Protein AF-A0A395HTT0-F1 (afdb_monomer)

Mean predicted aligned error: 10.47 Å

Solvent-accessible surface area (backbone atoms only — not comparable to full-atom values): 12007 Å² total; per-residue (Å²): 115,77,74,72,58,60,71,78,55,35,79,44,38,33,59,57,50,26,44,42,63,69,61,36,66,90,56,75,85,78,79,91,83,85,52,78,88,57,56,67,76,47,84,81,81,77,78,82,77,58,76,69,59,38,57,50,35,36,72,75,69,75,35,54,53,68,56,52,56,49,49,56,50,50,51,53,43,50,57,47,70,46,94,40,64,66,53,16,58,49,52,30,59,79,53,68,68,59,68,90,65,78,58,51,63,57,70,44,51,60,62,36,52,54,52,50,35,51,51,42,42,54,51,30,71,79,35,77,86,56,75,56,50,76,46,75,48,81,41,39,63,56,25,59,88,60,34,76,65,44,52,52,50,55,53,46,45,60,72,71,47,83,40,84,77,26,38,47,81,48,78,47,71,43,78,97,19,25,75,75,50,41,68,33,80,88,62,43,46,55,60,50,49,56,52,54,53,52,65,72,76,107

pLDDT: mean 77.44, std 17.92, range [30.45, 96.62]

Structure (mmCIF, N/CA/C/O backbone):
data_AF-A0A395HTT0-F1
#
_entry.id   AF-A0A395HTT0-F1
#
loop_
_atom_site.group_PDB
_atom_site.id
_atom_site.type_symbol
_atom_site.label_atom_id
_atom_site.label_alt_id
_atom_site.label_comp_id
_atom_site.label_asym_id
_atom_site.label_entity_id
_atom_site.label_seq_id
_atom_site.pdbx_PDB_ins_code
_atom_site.Cartn_x
_atom_site.Cartn_y
_atom_site.Cartn_z
_atom_site.occupancy
_atom_site.B_iso_or_equiv
_atom_site.auth_seq_id
_atom_site.auth_comp_id
_atom_site.auth_asym_id
_atom_site.auth_atom_id
_atom_site.pdbx_PDB_model_num
ATOM 1 N N . MET A 1 1 ? 17.462 -2.654 2.793 1.00 50.41 1 MET A N 1
ATOM 2 C CA . MET A 1 1 ? 18.371 -1.993 1.827 1.00 50.41 1 MET A CA 1
ATOM 3 C C . MET A 1 1 ? 17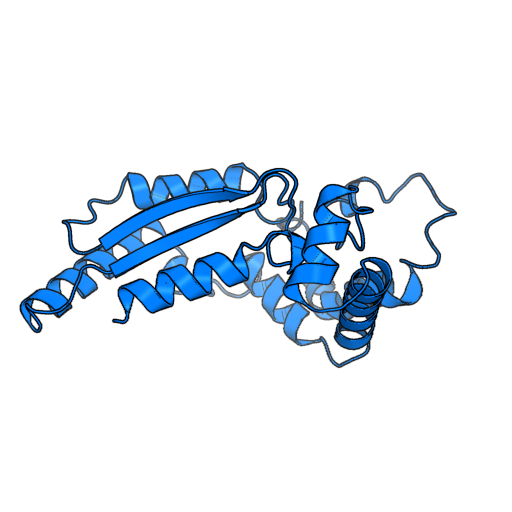.966 -0.547 1.543 1.00 50.41 1 MET A C 1
ATOM 5 O O . MET A 1 1 ? 18.805 0.322 1.727 1.00 50.41 1 MET A O 1
ATOM 9 N N . ALA A 1 2 ? 16.706 -0.234 1.215 1.00 59.72 2 ALA A N 1
ATOM 10 C CA . ALA A 1 2 ? 16.286 1.147 0.918 1.00 59.72 2 ALA A CA 1
ATOM 11 C C . ALA A 1 2 ? 16.461 2.155 2.088 1.00 59.72 2 ALA A C 1
ATOM 13 O O . ALA A 1 2 ? 16.828 3.314 1.880 1.00 59.72 2 ALA A O 1
ATOM 14 N N . GLN A 1 3 ? 16.335 1.712 3.347 1.00 62.84 3 GLN A N 1
ATOM 15 C CA . GLN A 1 3 ? 16.648 2.545 4.522 1.00 62.84 3 GLN A CA 1
ATOM 16 C C . GLN A 1 3 ? 18.127 2.975 4.607 1.00 62.84 3 GLN A C 1
ATOM 18 O O . GLN A 1 3 ? 18.422 3.981 5.242 1.00 62.84 3 GLN A O 1
ATOM 23 N N . MET A 1 4 ? 19.048 2.328 3.887 1.00 68.50 4 MET A N 1
ATOM 24 C CA . MET A 1 4 ? 20.466 2.717 3.856 1.00 68.50 4 MET A CA 1
ATOM 25 C C . MET A 1 4 ? 20.775 3.833 2.842 1.00 68.50 4 MET A C 1
ATOM 27 O O . MET A 1 4 ? 21.878 4.368 2.849 1.00 68.50 4 MET A O 1
ATOM 31 N N . LEU A 1 5 ? 19.816 4.222 1.988 1.00 72.19 5 LEU A N 1
ATOM 32 C CA . LEU A 1 5 ? 20.020 5.292 1.001 1.00 72.19 5 LEU A CA 1
ATOM 33 C C . LEU A 1 5 ? 20.284 6.660 1.672 1.00 72.19 5 LEU A C 1
ATOM 35 O O . LEU A 1 5 ? 19.516 7.075 2.541 1.00 72.19 5 LEU A O 1
ATOM 39 N N . PRO A 1 6 ? 21.313 7.426 1.289 1.00 77.94 6 PRO A N 1
ATOM 40 C CA . PRO A 1 6 ? 21.503 8.772 1.827 1.00 77.94 6 PRO A CA 1
ATOM 41 C C . PRO A 1 6 ? 20.311 9.687 1.506 1.00 77.94 6 PRO A C 1
ATOM 43 O O . PRO A 1 6 ? 19.759 9.620 0.410 1.00 77.94 6 PRO A O 1
ATOM 46 N N . LYS A 1 7 ? 19.935 10.591 2.424 1.00 76.69 7 LYS A N 1
ATOM 47 C CA . LYS A 1 7 ? 18.802 11.520 2.210 1.00 76.69 7 LYS A CA 1
ATOM 48 C C . LYS A 1 7 ? 18.956 12.360 0.932 1.00 76.69 7 LYS A C 1
ATOM 50 O O . LYS A 1 7 ? 17.979 12.585 0.234 1.00 76.69 7 LYS A O 1
ATOM 55 N N . GLY A 1 8 ? 20.185 12.747 0.574 1.00 78.00 8 GLY A N 1
ATOM 56 C CA . GLY A 1 8 ? 20.458 13.504 -0.656 1.00 78.00 8 GLY A CA 1
ATOM 57 C C . GLY A 1 8 ? 20.127 12.756 -1.956 1.00 78.00 8 GLY A C 1
ATOM 58 O O . GLY A 1 8 ? 19.825 13.396 -2.963 1.00 78.00 8 GLY A O 1
ATOM 59 N N . VAL A 1 9 ? 20.127 11.415 -1.929 1.00 79.62 9 VAL A N 1
ATOM 60 C CA . VAL A 1 9 ? 19.688 10.583 -3.062 1.00 79.62 9 VAL A CA 1
ATOM 61 C C . VAL A 1 9 ? 18.171 10.669 -3.237 1.00 79.62 9 VAL A C 1
ATOM 63 O O . VAL A 1 9 ? 17.696 10.689 -4.367 1.00 79.62 9 VAL A O 1
ATOM 66 N N . LEU A 1 10 ? 17.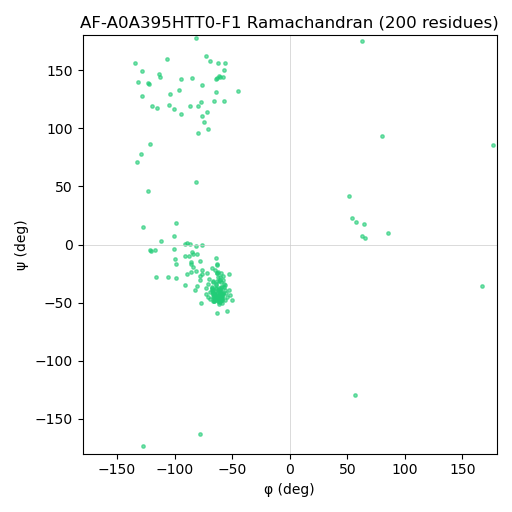414 10.794 -2.140 1.00 81.44 10 LEU A N 1
ATOM 67 C CA . LEU A 1 10 ? 15.952 10.870 -2.193 1.00 81.44 10 LEU A CA 1
ATOM 68 C C . LEU A 1 10 ? 15.446 12.143 -2.876 1.00 81.44 10 LEU A C 1
ATOM 70 O O . LEU A 1 10 ? 14.468 12.087 -3.605 1.00 81.44 10 LEU A O 1
ATOM 74 N N . ASN A 1 11 ? 16.173 13.257 -2.752 1.00 81.62 11 ASN A N 1
ATOM 75 C CA . ASN A 1 11 ? 15.845 14.512 -3.445 1.00 81.62 11 ASN A CA 1
ATOM 76 C C . ASN A 1 11 ? 15.937 14.413 -4.982 1.00 81.62 11 ASN A C 1
ATOM 78 O O . ASN A 1 11 ? 15.540 15.337 -5.689 1.00 81.62 11 ASN A O 1
ATOM 82 N N . HIS A 1 12 ? 16.506 13.324 -5.500 1.00 82.56 12 HIS A N 1
ATOM 83 C CA . HIS A 1 12 ? 16.686 13.065 -6.927 1.00 82.56 12 HIS A CA 1
ATOM 84 C C . HIS A 1 12 ? 16.131 11.696 -7.336 1.00 82.56 12 HIS A C 1
ATOM 86 O O . HIS A 1 12 ? 16.463 11.188 -8.409 1.00 82.56 12 HIS A O 1
ATOM 92 N N . TRP A 1 13 ? 15.310 11.084 -6.482 1.00 80.19 13 TRP A N 1
ATOM 93 C CA . TRP A 1 13 ? 14.792 9.735 -6.675 1.00 80.19 13 TRP A CA 1
ATOM 94 C C . TRP A 1 13 ? 13.963 9.614 -7.956 1.00 80.19 13 TRP A C 1
ATOM 96 O O . TRP A 1 13 ? 14.158 8.687 -8.740 1.00 80.19 13 TRP A O 1
ATOM 106 N N . ASN A 1 14 ? 13.144 10.621 -8.247 1.00 77.06 14 ASN A N 1
ATOM 107 C CA . ASN A 1 14 ? 12.359 10.727 -9.466 1.00 77.06 14 ASN A CA 1
ATOM 108 C C . ASN A 1 14 ? 13.235 10.688 -10.729 1.00 77.06 14 ASN A C 1
ATOM 110 O O . ASN A 1 14 ? 12.911 9.980 -11.675 1.00 77.06 14 ASN A O 1
ATOM 114 N N . LYS A 1 15 ? 14.384 11.381 -10.735 1.00 81.44 15 LYS A N 1
ATOM 115 C CA . LYS A 1 15 ? 15.324 11.375 -11.868 1.00 81.44 15 LYS A CA 1
ATOM 116 C C . LYS A 1 15 ? 15.974 10.005 -12.050 1.00 81.44 15 LYS A C 1
ATOM 118 O O . LYS A 1 15 ? 16.165 9.579 -13.185 1.00 81.44 15 LYS A O 1
ATOM 123 N N . LEU A 1 16 ? 16.308 9.319 -10.954 1.00 78.19 16 LEU A N 1
ATOM 124 C CA . LEU A 1 16 ? 16.890 7.974 -11.000 1.00 78.19 16 LEU A CA 1
ATOM 125 C C . LEU A 1 16 ? 15.897 6.945 -11.555 1.00 78.19 16 LEU A C 1
ATOM 127 O O . LEU A 1 16 ? 16.264 6.155 -12.430 1.00 78.19 16 LEU A O 1
ATOM 131 N N . ILE A 1 17 ? 14.642 6.980 -11.098 1.00 74.62 17 ILE A N 1
ATOM 132 C CA . ILE A 1 17 ? 13.599 6.090 -11.619 1.00 74.62 17 ILE A CA 1
ATOM 133 C C . ILE A 1 17 ? 13.286 6.441 -13.074 1.00 74.62 17 ILE A C 1
ATOM 135 O O . ILE A 1 17 ? 13.336 5.557 -13.925 1.00 74.62 17 ILE A O 1
ATOM 139 N N . ALA A 1 18 ? 13.059 7.720 -13.390 1.00 73.81 18 ALA A N 1
ATOM 140 C CA . ALA A 1 18 ? 12.745 8.150 -14.748 1.00 73.81 18 ALA A CA 1
ATOM 141 C C . ALA A 1 18 ? 13.854 7.780 -15.739 1.00 73.81 18 ALA A C 1
ATOM 143 O O . ALA A 1 18 ? 13.563 7.271 -16.818 1.00 73.81 18 ALA A O 1
ATOM 144 N N . PHE A 1 19 ? 15.129 7.954 -15.373 1.00 76.12 19 PHE A N 1
ATOM 145 C CA . PHE A 1 19 ? 16.249 7.502 -16.200 1.00 76.12 19 PHE A CA 1
ATOM 146 C C . PHE A 1 19 ? 16.212 5.985 -16.427 1.00 76.12 19 PHE A C 1
ATOM 148 O O . PHE A 1 19 ? 16.373 5.522 -17.555 1.00 76.12 19 PHE A O 1
ATOM 155 N N . THR A 1 20 ? 15.956 5.205 -15.378 1.00 68.31 20 THR A N 1
ATOM 156 C CA . THR A 1 20 ? 15.924 3.742 -15.485 1.00 68.31 20 THR A CA 1
ATOM 157 C C . THR A 1 20 ? 14.778 3.267 -16.378 1.00 68.31 20 THR A C 1
ATOM 159 O O . THR A 1 20 ? 15.009 2.485 -17.299 1.00 68.31 20 THR A O 1
ATOM 162 N N . VAL A 1 21 ? 13.569 3.792 -16.167 1.00 64.81 21 VAL A N 1
ATOM 163 C CA . VAL A 1 21 ? 12.369 3.411 -16.924 1.00 64.81 21 VAL A CA 1
ATOM 164 C C . VAL A 1 21 ? 12.448 3.887 -18.378 1.00 64.81 21 VAL A C 1
ATOM 166 O O . VAL A 1 21 ? 12.222 3.100 -19.289 1.00 64.81 21 VAL A O 1
ATOM 169 N N . THR A 1 22 ? 12.829 5.145 -18.624 1.00 66.12 22 THR A N 1
ATOM 170 C CA . THR A 1 22 ? 12.752 5.741 -19.974 1.00 66.12 22 THR A CA 1
ATOM 171 C C . THR A 1 22 ? 14.007 5.544 -20.827 1.00 66.12 22 THR A C 1
ATOM 173 O O . THR A 1 22 ? 13.926 5.602 -22.054 1.00 66.12 22 THR A O 1
ATOM 176 N N . LYS A 1 23 ? 15.189 5.355 -20.220 1.00 60.94 23 LYS A N 1
ATOM 177 C CA . LYS A 1 23 ? 16.471 5.265 -20.951 1.00 60.94 23 LYS A CA 1
ATOM 178 C C . LYS A 1 23 ? 17.150 3.913 -20.834 1.00 60.94 23 LYS A C 1
ATOM 180 O O . LYS A 1 23 ? 17.886 3.542 -21.745 1.00 60.94 23 LYS A O 1
ATOM 185 N N . ALA A 1 24 ? 16.925 3.188 -19.745 1.00 51.59 24 ALA A N 1
ATOM 186 C CA . ALA A 1 24 ? 17.693 1.991 -19.446 1.00 51.59 24 ALA A CA 1
ATOM 187 C C . ALA A 1 24 ? 16.905 0.688 -19.679 1.00 51.59 24 ALA A C 1
ATOM 189 O O . ALA A 1 24 ? 17.506 -0.306 -20.081 1.00 51.59 24 ALA A O 1
ATOM 190 N N . ALA A 1 25 ? 15.573 0.694 -19.554 1.00 48.47 25 ALA A N 1
ATOM 191 C CA . ALA A 1 25 ? 14.732 -0.457 -19.906 1.00 48.47 25 ALA A CA 1
ATOM 192 C C . ALA A 1 25 ? 14.902 -0.933 -21.372 1.00 48.47 25 ALA A C 1
ATOM 194 O O . ALA A 1 25 ? 14.961 -2.143 -21.584 1.00 48.47 25 ALA A O 1
ATOM 195 N N . PRO A 1 26 ? 15.097 -0.056 -22.382 1.00 45.81 26 PRO A N 1
ATOM 196 C CA . PRO A 1 26 ? 15.423 -0.498 -23.743 1.00 45.81 26 PRO A CA 1
ATOM 197 C C . PRO A 1 26 ? 16.893 -0.919 -23.950 1.00 45.81 26 PRO A C 1
ATOM 199 O O . PRO A 1 26 ? 17.205 -1.512 -24.978 1.00 45.81 26 PRO A O 1
ATOM 202 N N . ALA A 1 27 ? 17.811 -0.595 -23.026 1.00 35.09 27 ALA A N 1
ATOM 203 C CA . ALA A 1 27 ? 19.265 -0.698 -23.234 1.00 35.09 27 ALA A CA 1
ATOM 204 C C . ALA A 1 27 ? 19.995 -1.696 -22.303 1.00 35.09 27 ALA A C 1
ATOM 206 O O . ALA A 1 27 ? 21.190 -1.945 -22.481 1.00 35.09 27 ALA A O 1
ATOM 207 N N . PHE A 1 28 ? 19.313 -2.317 -21.337 1.00 36.66 28 PHE A N 1
ATOM 208 C CA . PHE A 1 28 ? 19.916 -3.254 -20.376 1.00 36.66 28 PHE A CA 1
ATOM 209 C C . PHE A 1 28 ? 20.100 -4.690 -20.917 1.00 36.66 28 PHE A C 1
ATOM 211 O O . PHE A 1 28 ? 19.719 -5.668 -20.282 1.00 36.66 28 PHE A O 1
ATOM 218 N N . VAL A 1 29 ? 20.761 -4.833 -22.071 1.00 39.88 29 VAL A N 1
ATOM 219 C CA . VAL A 1 29 ? 21.364 -6.113 -22.515 1.00 39.88 29 VAL A CA 1
ATOM 220 C C . VAL A 1 29 ? 22.880 -6.149 -22.237 1.00 39.88 29 VAL A C 1
ATOM 222 O O . VAL A 1 29 ? 23.486 -7.216 -22.242 1.00 39.88 29 VAL A O 1
ATOM 225 N N . ALA A 1 30 ? 23.519 -5.019 -21.906 1.00 32.94 30 ALA A N 1
ATOM 226 C CA . ALA A 1 30 ? 24.982 -4.930 -21.867 1.00 32.94 30 ALA A CA 1
ATOM 227 C C . ALA A 1 30 ? 25.543 -4.255 -20.600 1.00 32.94 30 ALA A C 1
ATOM 229 O O . ALA A 1 30 ? 26.040 -3.137 -20.675 1.00 32.94 30 ALA A O 1
ATOM 230 N N . SER A 1 31 ? 25.471 -4.905 -19.428 1.00 30.45 31 SER A N 1
ATOM 231 C CA . SER A 1 31 ? 26.493 -4.821 -18.348 1.00 30.45 31 SER A CA 1
ATOM 232 C C . SER A 1 31 ? 26.069 -5.615 -17.100 1.00 30.45 31 SER A C 1
ATOM 234 O O . SER A 1 31 ? 25.486 -5.096 -16.150 1.00 30.45 31 SER A O 1
ATOM 236 N N . ALA A 1 32 ? 26.376 -6.913 -17.096 1.00 35.44 32 ALA A N 1
ATOM 237 C CA . ALA A 1 32 ? 26.200 -7.794 -15.946 1.00 35.44 32 ALA A CA 1
ATOM 238 C C . ALA A 1 32 ? 27.360 -7.604 -14.952 1.00 35.44 32 ALA A C 1
ATOM 240 O O . ALA A 1 32 ? 28.512 -7.850 -15.298 1.00 35.44 32 ALA A O 1
ATOM 241 N N . GLY A 1 33 ? 27.082 -7.179 -13.717 1.00 35.62 33 GLY A N 1
ATOM 242 C CA . GLY A 1 33 ? 28.082 -7.280 -12.646 1.00 35.62 33 GLY A CA 1
ATOM 243 C C . GLY A 1 33 ? 27.793 -6.499 -11.368 1.00 35.62 33 GLY A C 1
ATOM 244 O O . GLY A 1 33 ? 28.091 -6.997 -10.291 1.00 35.62 33 GLY A O 1
ATOM 245 N N . LEU A 1 34 ? 27.188 -5.308 -11.452 1.00 34.91 34 LEU A N 1
ATOM 246 C CA . LEU A 1 34 ? 27.048 -4.424 -10.277 1.00 34.91 34 LEU A CA 1
ATOM 247 C C . LEU A 1 34 ? 25.602 -4.052 -9.897 1.00 34.91 34 LEU A C 1
ATOM 249 O O . LEU A 1 34 ? 25.397 -3.435 -8.856 1.00 34.91 34 LEU A O 1
ATOM 253 N N . LEU A 1 35 ? 24.589 -4.452 -10.677 1.00 39.56 35 LEU A N 1
ATOM 254 C CA . LEU A 1 35 ? 23.195 -4.002 -10.491 1.00 39.56 35 LEU A CA 1
ATOM 255 C C . LEU A 1 35 ? 22.205 -5.081 -10.017 1.00 39.56 35 LEU A C 1
ATOM 257 O O . LEU A 1 35 ? 21.023 -4.786 -9.833 1.00 39.56 35 LEU A O 1
ATOM 261 N N . SER A 1 36 ? 22.655 -6.310 -9.744 1.00 35.62 36 SER A N 1
ATOM 262 C CA . SER A 1 36 ? 21.763 -7.402 -9.312 1.00 35.62 36 SER A CA 1
ATOM 263 C C . SER A 1 36 ? 20.978 -7.068 -8.038 1.00 35.62 36 SER A C 1
ATOM 265 O O . SER A 1 36 ? 19.826 -7.472 -7.908 1.00 35.62 36 SER A O 1
ATOM 267 N N . ASN A 1 37 ? 21.544 -6.254 -7.141 1.00 37.72 37 ASN A N 1
ATOM 268 C CA . ASN A 1 37 ? 20.936 -5.939 -5.845 1.00 37.72 37 ASN A CA 1
ATOM 269 C C . ASN A 1 37 ? 19.958 -4.746 -5.875 1.00 37.72 37 ASN A C 1
ATOM 271 O O . ASN A 1 37 ? 19.255 -4.529 -4.893 1.00 37.72 37 ASN A O 1
ATOM 275 N N . MET A 1 38 ? 19.895 -3.985 -6.976 1.00 38.62 38 MET A N 1
ATOM 276 C CA . MET A 1 38 ? 18.867 -2.949 -7.196 1.00 38.62 38 MET A CA 1
ATOM 277 C C . MET A 1 38 ? 17.726 -3.441 -8.093 1.00 38.62 38 MET A C 1
ATOM 279 O O . MET A 1 38 ? 16.648 -2.855 -8.077 1.00 38.62 38 MET A O 1
ATOM 283 N N . SER A 1 39 ? 17.935 -4.537 -8.829 1.00 43.12 39 SER A N 1
ATOM 284 C CA . SER A 1 39 ? 16.966 -5.074 -9.791 1.00 43.12 39 SER A CA 1
ATOM 285 C C . SER A 1 39 ? 15.642 -5.538 -9.175 1.00 43.12 39 SER A C 1
ATOM 287 O O . SER A 1 39 ? 14.627 -5.538 -9.861 1.00 43.12 39 SER A O 1
ATOM 289 N N . SER A 1 40 ? 15.623 -5.901 -7.887 1.00 44.12 40 SER A N 1
ATOM 290 C CA . SER A 1 40 ? 14.391 -6.323 -7.216 1.00 44.12 40 SER A CA 1
ATOM 291 C C . SER A 1 40 ? 13.428 -5.168 -6.958 1.00 44.12 40 SER A C 1
ATOM 293 O O . SER A 1 40 ? 12.244 -5.424 -6.825 1.00 44.12 40 SER A O 1
ATOM 295 N N . SER A 1 41 ? 13.911 -3.926 -6.863 1.00 39.22 41 SER A N 1
ATOM 296 C CA . SER A 1 41 ? 13.096 -2.734 -6.563 1.00 39.22 41 SER A CA 1
ATOM 297 C C . SER A 1 41 ? 12.756 -1.914 -7.811 1.00 39.22 41 SER A C 1
ATOM 299 O O . SER A 1 41 ? 12.262 -0.797 -7.689 1.00 39.22 41 SER A O 1
ATOM 301 N N . LEU A 1 42 ? 13.083 -2.430 -8.997 1.00 44.94 42 LEU A N 1
ATOM 302 C CA . LEU A 1 42 ? 12.728 -1.810 -10.266 1.00 44.94 42 LEU A CA 1
ATOM 303 C C . LEU A 1 42 ? 11.419 -2.410 -10.780 1.00 44.94 42 LEU A C 1
ATOM 305 O O . LEU A 1 42 ? 11.257 -3.628 -10.656 1.00 44.94 42 LEU A O 1
ATOM 309 N N . PRO A 1 43 ? 10.545 -1.599 -11.403 1.00 40.97 43 PRO A N 1
ATOM 310 C CA . PRO A 1 43 ? 9.316 -2.114 -11.963 1.00 40.97 43 PRO A CA 1
ATOM 311 C C . PRO A 1 43 ? 9.596 -3.212 -12.984 1.00 40.97 43 PRO A C 1
ATOM 313 O O . PRO A 1 43 ? 10.339 -2.994 -13.950 1.00 40.97 43 PRO A O 1
ATOM 316 N N . ARG A 1 44 ? 9.033 -4.406 -12.783 1.00 47.50 44 ARG A N 1
ATOM 317 C CA . ARG A 1 44 ? 9.114 -5.466 -13.795 1.00 47.50 44 ARG A CA 1
ATOM 318 C C . ARG A 1 44 ? 8.069 -5.193 -14.863 1.00 47.50 44 ARG A C 1
ATOM 320 O O . ARG A 1 44 ? 6.916 -5.588 -14.746 1.00 47.50 44 ARG A O 1
ATOM 327 N N . ILE A 1 45 ? 8.494 -4.544 -15.941 1.00 39.47 45 ILE A N 1
ATOM 328 C CA . ILE A 1 45 ? 7.656 -4.379 -17.128 1.00 39.47 45 ILE A CA 1
ATOM 329 C C . ILE A 1 45 ? 7.632 -5.713 -17.885 1.00 39.47 45 ILE A C 1
ATOM 331 O O . ILE A 1 45 ? 8.637 -6.119 -18.465 1.00 39.47 45 ILE A O 1
ATOM 335 N N . GLY A 1 46 ? 6.474 -6.377 -17.873 1.00 43.84 46 GLY A N 1
ATOM 336 C CA . GLY A 1 46 ? 6.138 -7.469 -18.788 1.00 43.84 46 GLY A CA 1
ATOM 337 C C . GLY A 1 46 ? 6.723 -8.835 -18.426 1.00 43.84 46 GLY A C 1
ATOM 338 O O . GLY A 1 46 ? 7.797 -9.221 -18.883 1.00 43.84 46 GLY A O 1
ATOM 339 N N . LYS A 1 47 ? 5.954 -9.642 -17.688 1.00 42.22 47 LYS A N 1
ATOM 340 C CA . LYS A 1 47 ? 6.033 -11.103 -17.823 1.00 42.22 47 LYS A CA 1
ATOM 341 C C . LYS A 1 47 ? 5.087 -11.524 -18.950 1.00 42.22 47 LYS A C 1
ATOM 343 O O . LYS A 1 47 ? 3.880 -11.299 -18.832 1.00 42.22 47 LYS A O 1
ATOM 348 N N . SER A 1 48 ? 5.633 -12.136 -20.002 1.00 43.56 48 SER A N 1
ATOM 349 C CA . SER A 1 48 ? 4.871 -12.740 -21.105 1.00 43.56 48 SER A CA 1
ATOM 350 C C . SER A 1 48 ? 3.695 -13.567 -20.579 1.00 43.56 48 SER A C 1
ATOM 352 O O . SER A 1 48 ? 3.863 -14.348 -19.637 1.00 43.56 48 SER A O 1
ATOM 354 N N . LEU A 1 49 ? 2.513 -13.364 -21.158 1.00 47.75 49 LEU A N 1
ATOM 355 C CA . LEU A 1 49 ? 1.300 -14.104 -20.811 1.00 47.75 49 LEU A CA 1
ATOM 356 C C . LEU A 1 49 ? 1.425 -15.615 -21.059 1.00 47.75 49 LEU A C 1
ATOM 358 O O . LEU A 1 49 ? 2.060 -16.048 -22.021 1.00 47.75 49 LEU A O 1
ATOM 362 N N . ASP A 1 50 ? 0.790 -16.408 -20.190 1.00 47.31 50 ASP A N 1
ATOM 363 C CA . ASP A 1 50 ? 0.404 -17.773 -20.543 1.00 47.31 50 ASP A CA 1
ATOM 364 C C . ASP A 1 50 ? -0.792 -17.738 -21.530 1.00 47.31 50 ASP A C 1
ATOM 366 O O . ASP A 1 50 ? -1.465 -16.707 -21.659 1.00 47.31 50 ASP A O 1
ATOM 370 N N . PRO A 1 51 ? -1.073 -18.836 -22.251 1.00 49.53 51 PRO A N 1
ATOM 371 C CA . PRO A 1 51 ? -2.159 -18.888 -23.230 1.00 49.53 51 PRO A CA 1
ATOM 372 C C . PRO A 1 51 ? -3.570 -18.626 -22.665 1.00 49.53 51 PRO A C 1
ATOM 374 O O . PRO A 1 51 ? -4.400 -18.075 -23.384 1.00 49.53 51 PRO A O 1
ATOM 377 N N . GLU A 1 52 ? -3.857 -18.965 -21.403 1.00 55.88 52 GLU A N 1
ATOM 378 C CA . GLU A 1 52 ? -5.169 -18.735 -20.768 1.00 55.88 52 GLU A CA 1
ATOM 379 C C . GLU A 1 52 ? -5.397 -17.248 -20.465 1.00 55.88 52 GLU A C 1
ATOM 381 O O . GLU A 1 52 ? -6.497 -16.717 -20.647 1.00 55.88 52 GLU A O 1
ATOM 386 N N . GLY A 1 53 ? -4.349 -16.526 -20.062 1.00 55.88 53 GLY A N 1
ATOM 387 C CA . GLY A 1 53 ? -4.438 -15.083 -19.855 1.00 55.88 53 GLY A CA 1
ATOM 388 C C . GLY A 1 53 ? -4.661 -14.292 -21.156 1.00 55.88 53 GLY A C 1
ATOM 389 O O . GLY A 1 53 ? -5.178 -13.172 -21.108 1.00 55.88 53 GLY A O 1
ATOM 390 N N . SER A 1 54 ? -4.346 -14.890 -22.314 1.00 52.56 54 SER A N 1
ATOM 391 C CA . SER A 1 54 ? -4.601 -14.314 -23.640 1.00 52.56 54 SER A CA 1
ATOM 392 C C . SER A 1 54 ? -6.083 -14.286 -24.017 1.00 52.56 54 SER A C 1
ATOM 394 O O . SER A 1 54 ? -6.599 -13.244 -24.430 1.00 52.56 54 SER A O 1
ATOM 396 N N . GLU A 1 55 ? -6.807 -15.384 -23.781 1.00 56.94 55 GLU A N 1
ATOM 397 C CA . GLU A 1 55 ? -8.258 -15.434 -24.007 1.00 56.94 55 GLU A CA 1
ATOM 398 C C . GLU A 1 55 ? -9.014 -14.469 -23.088 1.00 56.94 55 GLU A C 1
ATOM 400 O O . GLU A 1 55 ? -9.965 -13.807 -23.513 1.00 56.94 55 GLU A O 1
ATOM 405 N N . ARG A 1 56 ? -8.560 -14.323 -21.838 1.00 59.22 56 ARG A N 1
ATOM 406 C CA . ARG A 1 56 ? -9.190 -13.428 -20.860 1.00 59.22 56 ARG A CA 1
ATOM 407 C C . ARG A 1 56 ? -9.045 -11.948 -21.232 1.00 59.22 56 ARG A C 1
ATOM 409 O O . ARG A 1 56 ? -9.994 -11.189 -21.065 1.00 59.22 56 ARG A O 1
ATOM 416 N N . CYS A 1 57 ? -7.899 -11.536 -21.784 1.00 55.09 57 CYS A N 1
ATOM 417 C CA . CYS A 1 57 ? -7.687 -10.165 -22.272 1.00 55.09 57 CYS A CA 1
ATOM 418 C C . CYS A 1 57 ? -8.663 -9.790 -23.397 1.00 55.09 57 CYS A C 1
ATOM 420 O O . CYS A 1 57 ? -9.324 -8.748 -23.332 1.00 55.09 57 CYS A O 1
ATOM 422 N N . LEU A 1 58 ? -8.792 -10.673 -24.393 1.00 58.34 58 LEU A N 1
ATOM 423 C CA . LEU A 1 58 ? -9.703 -10.486 -25.521 1.00 58.34 58 LEU A CA 1
ATOM 424 C C . LEU A 1 58 ? -11.165 -10.451 -25.066 1.00 58.34 58 LEU A C 1
ATOM 426 O O . LEU A 1 58 ? -11.926 -9.602 -25.528 1.00 58.34 58 LEU A O 1
ATOM 430 N N . ALA A 1 59 ? -11.549 -11.328 -24.136 1.00 60.31 59 ALA A N 1
ATOM 431 C CA . ALA A 1 59 ? -12.911 -11.395 -23.617 1.00 60.31 59 ALA A CA 1
ATOM 432 C C . ALA A 1 59 ? -13.298 -10.176 -22.760 1.00 60.31 59 ALA A C 1
ATOM 434 O O . ALA A 1 59 ? -14.419 -9.685 -22.881 1.00 60.31 59 ALA A O 1
ATOM 435 N N . THR A 1 60 ? -12.398 -9.680 -21.904 1.00 62.56 60 THR A N 1
ATOM 436 C CA . THR A 1 60 ? -12.721 -8.592 -20.965 1.00 62.56 60 THR A CA 1
ATOM 437 C C . THR A 1 60 ? -12.632 -7.205 -21.606 1.00 62.56 60 THR A C 1
ATOM 439 O O . THR A 1 60 ? -13.472 -6.354 -21.321 1.00 62.56 60 THR A O 1
ATOM 442 N N . TYR A 1 61 ? -11.646 -6.959 -22.475 1.00 63.41 61 TYR A N 1
ATOM 443 C CA . TYR A 1 61 ? -11.361 -5.607 -22.984 1.00 63.41 61 TYR A CA 1
ATOM 444 C C . TYR A 1 61 ? -11.474 -5.472 -24.506 1.00 63.41 61 TYR A C 1
ATOM 446 O O . TYR A 1 61 ? -11.341 -4.366 -25.027 1.00 63.41 61 TYR A O 1
ATOM 454 N N . GLY A 1 62 ? -11.693 -6.570 -25.241 1.00 71.25 62 GLY A N 1
ATOM 455 C CA . GLY A 1 62 ? -11.669 -6.556 -26.708 1.00 71.25 62 GLY A CA 1
ATOM 456 C C . GLY A 1 62 ? -10.291 -6.219 -27.290 1.00 71.25 62 GLY A C 1
ATOM 457 O O . GLY A 1 62 ? -10.192 -5.829 -28.452 1.00 71.25 62 GLY A O 1
ATOM 458 N N . MET A 1 63 ? -9.231 -6.334 -26.484 1.00 68.31 63 MET A N 1
ATOM 459 C CA . MET A 1 63 ? -7.853 -6.017 -26.854 1.00 68.31 63 MET A CA 1
ATOM 460 C C . MET A 1 63 ? -7.009 -7.286 -26.894 1.00 68.31 63 MET A C 1
ATOM 462 O O . MET A 1 63 ? -7.195 -8.189 -26.077 1.00 68.31 63 MET A O 1
ATOM 466 N N . SER A 1 64 ? -6.067 -7.350 -27.837 1.00 74.75 64 SER A N 1
ATOM 467 C CA . SER A 1 64 ? -5.073 -8.420 -27.827 1.00 74.75 64 SER A CA 1
ATOM 468 C C . SER A 1 64 ? -4.114 -8.244 -26.649 1.00 74.75 64 SER A C 1
ATOM 470 O O . SER A 1 64 ? -3.929 -7.145 -26.121 1.00 74.75 64 SER A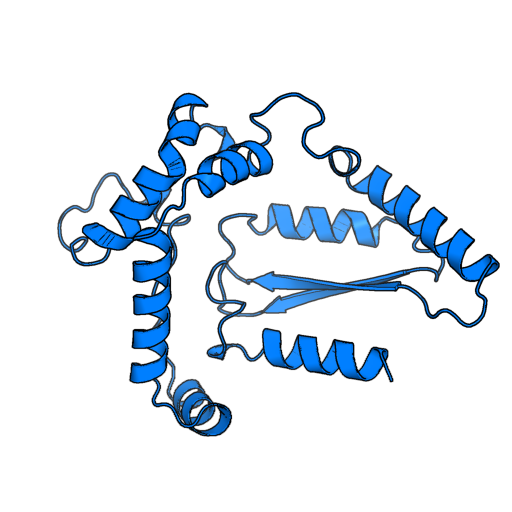 O 1
ATOM 472 N N . VAL A 1 65 ? -3.477 -9.340 -26.259 1.00 69.00 65 VAL A N 1
ATOM 473 C CA . VAL A 1 65 ? -2.416 -9.371 -25.246 1.00 69.00 65 VAL A CA 1
ATOM 474 C C . VAL A 1 65 ? -1.334 -8.343 -25.520 1.00 69.00 65 VAL A C 1
ATOM 476 O O . VAL A 1 65 ? -0.958 -7.573 -24.641 1.00 69.00 65 VAL A O 1
ATOM 479 N N . GLU A 1 66 ? -0.870 -8.308 -26.762 1.00 73.38 66 GLU A N 1
ATOM 480 C CA . GLU A 1 66 ? 0.208 -7.437 -27.205 1.00 73.38 66 GLU A CA 1
ATOM 481 C C . GLU A 1 66 ? -0.201 -5.966 -27.088 1.00 73.38 66 GLU A C 1
ATOM 483 O O . GLU A 1 66 ? 0.627 -5.116 -26.756 1.00 73.38 66 GLU A O 1
ATOM 488 N N . ALA A 1 67 ? -1.481 -5.655 -27.324 1.00 77.12 67 ALA A N 1
ATOM 489 C CA . ALA A 1 67 ? -2.009 -4.308 -27.153 1.00 77.12 67 ALA A CA 1
ATOM 490 C C . ALA A 1 67 ? -2.001 -3.884 -25.677 1.00 77.12 67 ALA A C 1
ATOM 492 O O . ALA A 1 67 ? -1.582 -2.767 -25.379 1.00 77.12 67 ALA A O 1
ATOM 493 N N . VAL A 1 68 ? -2.390 -4.771 -24.754 1.00 71.38 68 VAL A N 1
ATOM 494 C CA . VAL A 1 68 ? -2.352 -4.494 -23.307 1.00 71.38 68 VAL A CA 1
ATOM 495 C C . VAL A 1 68 ? -0.916 -4.328 -22.814 1.00 71.38 68 VAL A C 1
ATOM 497 O O . VAL A 1 68 ? -0.618 -3.342 -22.147 1.00 71.38 68 VAL A O 1
ATOM 500 N N . GLU A 1 69 ? 0.005 -5.210 -23.210 1.00 71.50 69 GLU A N 1
ATOM 501 C CA . GLU A 1 69 ? 1.426 -5.080 -22.851 1.00 71.50 69 GLU A CA 1
ATOM 502 C C . GLU A 1 69 ? 2.042 -3.781 -23.398 1.00 71.50 69 GLU A C 1
ATOM 504 O O . GLU A 1 69 ? 2.836 -3.120 -22.724 1.00 71.50 69 GLU A O 1
ATOM 509 N N . THR A 1 70 ? 1.646 -3.377 -24.608 1.00 75.31 70 THR A N 1
ATOM 510 C CA . THR A 1 70 ? 2.076 -2.105 -25.202 1.00 75.31 70 THR A CA 1
ATOM 511 C C . THR A 1 70 ? 1.508 -0.911 -24.438 1.00 75.31 70 THR A C 1
ATOM 513 O O . THR A 1 70 ? 2.237 0.048 -24.185 1.00 75.31 70 THR A O 1
ATOM 516 N N . LEU A 1 71 ? 0.233 -0.957 -24.044 1.00 76.25 71 LEU A N 1
ATOM 517 C CA . LEU A 1 71 ? -0.404 0.099 -23.255 1.00 76.25 71 LEU A CA 1
ATOM 518 C C . LEU A 1 71 ? 0.219 0.228 -21.863 1.00 76.25 71 LEU A C 1
ATOM 520 O O . LEU A 1 71 ? 0.509 1.350 -21.449 1.00 76.25 71 LEU A O 1
ATOM 524 N N . ASP A 1 72 ? 0.490 -0.880 -21.173 1.00 71.44 72 ASP A N 1
ATOM 525 C CA . ASP A 1 72 ? 1.165 -0.878 -19.868 1.00 71.44 72 ASP A CA 1
ATOM 526 C C . ASP A 1 72 ? 2.556 -0.237 -19.977 1.00 71.44 72 ASP A C 1
ATOM 528 O O . ASP A 1 72 ? 2.923 0.636 -19.182 1.00 71.44 72 ASP A O 1
ATOM 532 N N . LYS A 1 73 ? 3.316 -0.601 -21.020 1.00 72.81 73 LYS A N 1
ATOM 533 C CA . LYS A 1 73 ? 4.627 -0.005 -21.301 1.00 72.81 73 LYS A CA 1
ATOM 534 C C . LYS A 1 73 ? 4.526 1.500 -21.566 1.00 72.81 73 LYS A C 1
ATOM 536 O O . LYS A 1 73 ? 5.257 2.268 -20.942 1.00 72.81 73 LYS A O 1
ATOM 541 N N . LEU A 1 74 ? 3.635 1.922 -22.466 1.00 79.38 74 LEU A N 1
ATOM 542 C CA . LEU A 1 74 ? 3.438 3.339 -22.788 1.00 79.38 74 LEU A CA 1
ATOM 543 C C . LEU A 1 74 ? 2.992 4.130 -21.558 1.00 79.38 74 LEU A C 1
ATOM 545 O O . LEU A 1 74 ? 3.472 5.237 -21.342 1.00 79.38 74 LEU A O 1
ATOM 549 N N . THR A 1 75 ? 2.125 3.555 -20.724 1.00 77.00 75 THR A N 1
ATOM 550 C CA . THR A 1 75 ? 1.661 4.184 -19.482 1.00 77.00 75 THR A CA 1
ATOM 551 C C . THR A 1 75 ? 2.835 4.488 -18.557 1.00 77.00 75 THR A C 1
ATOM 553 O O . THR A 1 75 ? 2.964 5.617 -18.089 1.00 77.00 75 THR A O 1
ATOM 556 N N . MET A 1 76 ? 3.733 3.521 -18.342 1.00 71.62 76 MET A N 1
ATOM 557 C CA . MET A 1 76 ? 4.935 3.740 -17.531 1.00 71.62 76 MET A CA 1
ATOM 558 C C . MET A 1 76 ? 5.891 4.754 -18.170 1.00 71.62 76 MET A C 1
ATOM 560 O O . MET A 1 76 ? 6.415 5.626 -17.478 1.00 71.62 76 MET A O 1
ATOM 564 N N . GLU A 1 77 ? 6.109 4.686 -19.485 1.00 75.00 77 GLU A N 1
ATOM 565 C CA . GLU A 1 77 ? 6.949 5.659 -20.192 1.00 75.00 77 GLU A CA 1
ATOM 566 C C . GLU A 1 77 ? 6.409 7.087 -20.051 1.00 75.00 77 GLU A C 1
ATOM 568 O O . GLU A 1 77 ? 7.169 7.989 -19.693 1.00 75.00 77 GLU A O 1
ATOM 573 N N . TYR A 1 78 ? 5.106 7.294 -20.265 1.00 80.69 78 TYR A N 1
ATOM 574 C CA . TYR A 1 78 ? 4.482 8.608 -20.137 1.00 80.69 78 TYR A CA 1
ATOM 575 C C . TYR A 1 78 ? 4.498 9.112 -18.694 1.00 80.69 78 TYR A C 1
ATOM 577 O O . TYR A 1 78 ? 4.940 10.240 -18.469 1.00 80.69 78 TYR A O 1
ATOM 585 N N . LEU A 1 79 ? 4.148 8.265 -17.719 1.00 78.00 79 LEU A N 1
ATOM 586 C CA . LEU A 1 79 ? 4.176 8.600 -16.292 1.00 78.00 79 LEU A CA 1
ATOM 587 C C . LEU A 1 79 ? 5.533 9.176 -15.859 1.00 78.00 79 LEU A C 1
ATOM 589 O O . LEU A 1 79 ? 5.595 10.165 -15.129 1.00 78.00 79 LEU A O 1
ATOM 593 N N . PHE A 1 80 ? 6.631 8.577 -16.327 1.00 75.81 80 PHE A N 1
ATOM 594 C CA . PHE A 1 80 ? 7.983 9.024 -15.986 1.00 75.81 80 PHE A CA 1
ATOM 595 C C . PHE A 1 80 ? 8.574 10.058 -16.953 1.00 75.81 80 PHE A C 1
ATOM 597 O O . PHE A 1 80 ? 9.617 10.640 -16.645 1.00 75.81 80 PHE A O 1
ATOM 604 N N . SER A 1 81 ? 7.929 10.311 -18.095 1.00 79.44 81 SER A N 1
ATOM 605 C CA . SER A 1 81 ? 8.247 11.448 -18.968 1.00 79.44 81 SER A CA 1
ATOM 606 C C . SER A 1 81 ? 7.704 12.773 -18.423 1.00 79.44 81 SER A C 1
ATOM 608 O O . SER A 1 81 ? 8.258 13.836 -18.709 1.00 79.44 81 SER A O 1
ATOM 610 N N . GLU A 1 82 ? 6.644 12.702 -17.619 1.00 84.69 82 GLU A N 1
ATOM 611 C CA . GLU A 1 82 ? 6.037 13.843 -16.949 1.00 84.69 82 GLU A CA 1
ATOM 612 C C . GLU A 1 82 ? 6.781 14.235 -15.662 1.00 84.69 82 GLU A C 1
ATOM 614 O O . GLU A 1 82 ? 7.776 13.630 -15.241 1.00 84.69 82 GLU A O 1
ATOM 619 N N . ASN A 1 83 ? 6.304 15.303 -15.017 1.00 85.94 83 ASN A N 1
ATOM 620 C CA . ASN A 1 83 ? 6.869 15.745 -13.754 1.00 85.94 83 ASN A CA 1
ATOM 621 C C . ASN A 1 83 ? 6.515 14.779 -12.611 1.00 85.94 83 ASN A C 1
ATOM 623 O O . ASN A 1 83 ? 5.463 14.878 -11.987 1.00 85.94 83 ASN A O 1
ATOM 627 N N . SER A 1 84 ? 7.461 13.905 -12.284 1.00 84.75 84 SER A N 1
ATOM 628 C CA . SER A 1 84 ? 7.354 12.905 -11.220 1.00 84.75 84 SER A CA 1
ATOM 629 C C . SER A 1 84 ? 8.032 13.317 -9.903 1.00 84.75 84 SER A C 1
ATOM 631 O O . SER A 1 84 ? 8.333 12.463 -9.070 1.00 84.75 84 SER A O 1
ATOM 633 N N . THR A 1 85 ? 8.313 14.610 -9.668 1.00 88.00 85 THR A N 1
ATOM 634 C CA . THR A 1 85 ? 9.062 15.058 -8.470 1.00 88.00 85 THR A CA 1
ATOM 635 C C . THR A 1 85 ? 8.426 14.663 -7.140 1.00 88.00 85 THR A C 1
ATOM 637 O O . THR A 1 85 ? 9.163 14.478 -6.177 1.00 88.00 85 THR A O 1
ATOM 640 N N . GLY A 1 86 ? 7.102 14.478 -7.083 1.00 86.38 86 GLY A N 1
ATOM 641 C CA . GLY A 1 86 ? 6.405 14.033 -5.867 1.00 86.38 86 GLY A CA 1
ATOM 642 C C . GLY A 1 86 ? 6.874 12.667 -5.345 1.00 86.38 86 GLY A C 1
ATOM 643 O O . GLY A 1 86 ? 6.834 12.420 -4.145 1.00 86.38 86 GLY A O 1
ATOM 644 N N . ILE A 1 87 ? 7.433 11.816 -6.214 1.00 84.94 87 ILE A N 1
ATOM 645 C CA . ILE A 1 87 ? 8.009 10.516 -5.830 1.00 84.94 87 ILE A CA 1
ATOM 646 C C . ILE A 1 87 ? 9.202 10.676 -4.866 1.00 84.94 87 ILE A C 1
ATOM 648 O O . ILE A 1 87 ? 9.515 9.761 -4.103 1.00 84.94 87 ILE A O 1
ATOM 652 N N . ASN A 1 88 ? 9.867 11.836 -4.859 1.00 86.88 88 ASN A N 1
ATOM 653 C CA . ASN A 1 88 ? 10.932 12.127 -3.898 1.00 86.88 88 ASN A CA 1
ATOM 654 C C . ASN A 1 88 ? 10.384 12.206 -2.471 1.00 86.88 88 ASN A C 1
ATOM 656 O O . ASN A 1 88 ? 10.933 11.575 -1.566 1.00 86.88 88 ASN A O 1
ATOM 660 N N . ASP A 1 89 ? 9.295 12.953 -2.287 1.00 88.81 89 ASP A N 1
ATOM 661 C CA . ASP A 1 89 ? 8.648 13.126 -0.987 1.00 88.81 89 ASP A CA 1
ATOM 662 C C . ASP A 1 89 ? 8.034 11.805 -0.519 1.00 88.81 89 ASP A C 1
ATOM 664 O O . ASP A 1 89 ? 8.232 11.415 0.632 1.00 88.81 89 ASP A O 1
ATOM 668 N N . GLU A 1 90 ? 7.415 11.055 -1.435 1.00 85.50 90 GLU A N 1
ATOM 669 C CA . GLU A 1 90 ? 6.916 9.704 -1.162 1.00 85.50 90 GLU A CA 1
ATOM 670 C C . GLU A 1 90 ? 8.038 8.793 -0.647 1.00 85.50 90 GLU A C 1
ATOM 672 O O . GLU A 1 90 ? 7.914 8.167 0.403 1.00 85.50 90 GLU A O 1
ATOM 677 N N . ALA A 1 91 ? 9.206 8.785 -1.299 1.00 85.69 91 ALA A N 1
ATOM 678 C CA . ALA A 1 91 ? 10.337 7.983 -0.839 1.00 85.69 91 ALA A CA 1
ATOM 679 C C . ALA A 1 91 ? 10.860 8.422 0.541 1.00 85.69 91 ALA A C 1
ATOM 681 O O . ALA A 1 91 ? 11.303 7.584 1.333 1.00 85.69 91 ALA A O 1
ATOM 682 N N . VAL A 1 92 ? 10.808 9.719 0.864 1.00 87.94 92 VAL A N 1
ATOM 683 C CA . VAL A 1 92 ? 11.147 10.233 2.201 1.00 87.94 92 VAL A CA 1
ATOM 684 C C . VAL A 1 92 ? 10.150 9.736 3.249 1.00 87.94 92 VAL A C 1
ATOM 686 O O . VAL A 1 92 ? 10.585 9.296 4.323 1.00 87.94 92 VAL A O 1
ATOM 689 N N . VAL A 1 93 ? 8.852 9.768 2.931 1.00 88.56 93 VAL A N 1
ATOM 690 C CA . VAL A 1 93 ? 7.765 9.261 3.776 1.00 88.56 93 VAL A CA 1
ATOM 691 C C . VAL A 1 93 ? 7.914 7.755 3.973 1.00 88.56 93 VAL A C 1
ATOM 693 O O . VAL A 1 93 ? 8.110 7.320 5.107 1.00 88.56 93 VAL A O 1
ATOM 696 N N . CYS A 1 94 ? 7.921 6.953 2.908 1.00 85.88 94 CYS A N 1
ATOM 697 C CA . CYS A 1 94 ? 7.971 5.490 2.985 1.00 85.88 94 CYS A CA 1
ATOM 698 C C . CYS A 1 94 ? 9.225 4.963 3.699 1.00 85.88 94 CYS A C 1
ATOM 700 O O . CYS A 1 94 ? 9.177 3.936 4.374 1.00 85.88 94 CYS A O 1
ATOM 702 N N . LEU A 1 95 ? 10.362 5.659 3.583 1.00 85.50 95 LEU A N 1
ATOM 703 C CA . LEU A 1 95 ? 11.611 5.259 4.241 1.00 85.50 95 LEU A CA 1
ATOM 704 C C . LEU A 1 95 ? 11.781 5.840 5.647 1.00 85.50 95 LEU A C 1
ATOM 706 O O . LEU A 1 95 ? 12.821 5.591 6.263 1.00 85.50 95 LEU A O 1
ATOM 710 N N . LYS A 1 96 ? 10.799 6.605 6.144 1.00 86.75 96 LYS A N 1
ATOM 711 C CA . LYS A 1 96 ? 10.838 7.308 7.436 1.00 86.75 96 LYS A CA 1
ATOM 712 C C . LYS A 1 96 ? 12.108 8.153 7.598 1.00 86.75 96 LYS A C 1
ATOM 714 O O . LYS A 1 96 ? 12.751 8.155 8.646 1.00 86.75 96 LYS A O 1
ATOM 719 N N . LYS A 1 97 ? 12.510 8.851 6.528 1.00 86.56 97 LYS A N 1
ATOM 720 C CA . LYS A 1 97 ? 13.726 9.692 6.502 1.00 86.56 97 LYS A CA 1
ATOM 721 C C . LYS A 1 97 ? 13.461 11.181 6.678 1.00 86.56 97 LYS A C 1
ATOM 723 O O . LYS A 1 97 ? 14.425 11.950 6.762 1.00 86.56 97 LYS A O 1
ATOM 728 N N . GLY A 1 98 ? 12.197 11.583 6.750 1.00 85.94 98 GLY A N 1
ATOM 729 C CA . GLY A 1 98 ? 11.804 12.946 7.088 1.00 85.94 98 GLY A CA 1
ATOM 730 C C . GLY A 1 98 ? 11.903 13.239 8.591 1.00 85.94 98 GLY A C 1
ATOM 731 O O . GLY A 1 98 ? 12.609 12.530 9.317 1.00 85.94 98 GLY A O 1
ATOM 732 N N . PRO A 1 99 ? 11.250 14.313 9.061 1.00 88.19 99 PRO A N 1
ATOM 733 C CA . PRO A 1 99 ? 11.089 14.596 10.485 1.00 88.19 99 PRO A CA 1
ATOM 734 C C . PRO A 1 99 ? 10.416 13.435 11.233 1.00 88.19 99 PRO A C 1
ATOM 736 O O . PRO A 1 99 ? 9.699 12.634 10.636 1.00 88.19 99 PRO A O 1
ATOM 739 N N . GLN A 1 100 ? 10.638 13.346 12.546 1.00 89.38 100 GLN A N 1
ATOM 740 C CA . GLN A 1 100 ? 9.911 12.386 13.383 1.00 89.38 100 GLN A CA 1
ATOM 741 C C . GLN A 1 100 ? 8.409 12.700 13.370 1.00 89.38 100 GLN A C 1
ATOM 743 O O . GLN A 1 100 ? 8.030 13.871 13.364 1.00 89.38 100 GLN A O 1
ATOM 748 N N . GLY A 1 101 ? 7.568 11.663 13.393 1.00 89.44 101 GLY A N 1
ATOM 749 C CA . GLY A 1 101 ? 6.112 11.823 13.410 1.00 89.44 101 GLY A CA 1
ATOM 750 C C . GLY A 1 101 ? 5.472 11.986 12.031 1.00 89.44 101 GLY A C 1
ATOM 751 O O . GLY A 1 101 ? 4.291 12.308 11.951 1.00 89.44 101 GLY A O 1
ATOM 752 N N . LEU A 1 102 ? 6.223 11.779 10.946 1.00 90.12 102 LEU A N 1
ATOM 753 C CA . LEU A 1 102 ? 5.743 11.967 9.577 1.00 90.12 102 LEU A CA 1
ATOM 754 C C . LEU A 1 102 ? 4.579 11.036 9.210 1.00 90.12 102 LEU A C 1
ATOM 756 O O . LEU A 1 102 ? 3.759 11.400 8.375 1.00 90.12 102 LEU A O 1
ATOM 760 N N . TRP A 1 103 ? 4.485 9.855 9.828 1.00 91.31 103 TRP A N 1
ATOM 761 C CA . TRP A 1 103 ? 3.352 8.939 9.631 1.00 91.31 103 TRP A CA 1
ATOM 762 C C . TRP A 1 103 ? 2.165 9.236 10.560 1.00 91.31 103 TRP A C 1
ATOM 764 O O . TRP A 1 103 ? 1.155 8.534 10.517 1.00 91.31 103 TRP A O 1
ATOM 774 N N . GLY A 1 104 ? 2.264 10.263 11.409 1.00 91.50 104 GLY A N 1
ATOM 775 C CA . GLY A 1 104 ? 1.218 10.630 12.359 1.00 91.50 104 GLY A CA 1
ATOM 776 C C . GLY A 1 104 ? 0.857 9.473 13.292 1.00 91.50 104 GLY A C 1
ATOM 777 O O . GLY A 1 104 ? 1.730 8.846 13.889 1.00 91.50 104 GLY A O 1
ATOM 778 N N . ALA A 1 105 ? -0.438 9.165 13.407 1.00 90.06 105 ALA A N 1
ATOM 779 C CA . ALA A 1 105 ? -0.913 8.059 14.240 1.00 90.06 105 ALA A CA 1
ATOM 780 C C . ALA A 1 105 ? -0.359 6.691 13.793 1.00 90.06 105 ALA A C 1
ATOM 782 O O . ALA A 1 105 ? -0.141 5.815 14.625 1.00 90.06 105 ALA A O 1
ATOM 783 N N . CYS A 1 106 ? -0.046 6.529 12.503 1.00 90.44 106 CYS A N 1
ATOM 784 C CA . CYS A 1 106 ? 0.504 5.291 11.950 1.00 90.44 106 CYS A CA 1
ATOM 785 C C . CYS A 1 106 ? 1.994 5.078 12.271 1.00 90.44 106 CYS A C 1
ATOM 787 O O . CYS A 1 106 ? 2.560 4.059 11.875 1.00 90.44 106 CYS A O 1
ATOM 789 N N . GLU A 1 107 ? 2.644 5.996 12.997 1.00 92.94 107 GLU A N 1
ATOM 790 C CA . GLU A 1 107 ? 3.966 5.737 13.586 1.00 92.94 107 GLU A CA 1
ATOM 791 C C . GLU A 1 107 ? 3.947 4.504 14.504 1.00 92.94 107 GLU A C 1
ATOM 793 O O . GLU A 1 107 ? 4.924 3.752 14.536 1.00 92.94 107 GLU A O 1
ATOM 798 N N . ASP A 1 108 ? 2.819 4.280 15.188 1.00 94.00 108 ASP A N 1
ATOM 799 C CA . ASP A 1 108 ? 2.490 3.070 15.942 1.00 94.00 108 ASP A CA 1
ATOM 800 C C . ASP A 1 108 ? 1.190 2.480 15.377 1.00 94.00 108 ASP A C 1
ATOM 802 O O . ASP A 1 108 ? 0.083 2.777 15.832 1.00 94.00 108 ASP A O 1
ATOM 806 N N . LEU A 1 109 ? 1.330 1.650 14.340 1.00 93.38 109 LEU A N 1
ATOM 807 C CA . LEU A 1 109 ? 0.198 1.012 13.668 1.00 93.38 109 LEU A CA 1
ATOM 808 C C . LEU A 1 109 ? -0.710 0.220 14.639 1.00 93.38 109 LEU A C 1
ATOM 810 O O . LEU A 1 109 ? -1.926 0.400 14.568 1.00 93.38 109 LEU A O 1
ATOM 814 N N . PRO A 1 110 ? -0.196 -0.602 15.581 1.00 94.62 110 PRO A N 1
ATOM 815 C CA . PRO A 1 110 ? -1.031 -1.217 16.614 1.00 94.62 110 PRO A CA 1
ATOM 816 C C . PRO A 1 110 ? -1.841 -0.219 17.451 1.00 94.62 110 PRO A C 1
ATOM 818 O O . PRO A 1 110 ? -3.004 -0.487 17.759 1.00 94.62 110 PRO A O 1
ATOM 821 N N . ALA A 1 111 ? -1.251 0.911 17.854 1.00 94.19 111 ALA A N 1
ATOM 822 C CA . ALA A 1 111 ? -1.982 1.947 18.583 1.00 94.19 111 ALA A CA 1
ATOM 823 C C . ALA A 1 111 ? -3.063 2.602 17.722 1.00 94.19 111 ALA A C 1
ATOM 825 O O . ALA A 1 111 ? -4.183 2.779 18.202 1.00 94.19 111 ALA A O 1
ATOM 826 N N . TYR A 1 112 ? -2.757 2.888 16.457 1.00 95.31 112 TYR A N 1
ATOM 827 C CA . TYR A 1 112 ? -3.731 3.407 15.504 1.00 95.31 112 TYR A CA 1
ATOM 828 C C . TYR A 1 112 ? -4.920 2.456 15.317 1.00 95.31 112 TYR A C 1
ATOM 830 O O . TYR A 1 112 ? -6.061 2.896 15.402 1.00 95.31 112 TYR A O 1
ATOM 838 N N . ILE A 1 113 ? -4.683 1.150 15.146 1.00 95.50 113 ILE A N 1
ATOM 839 C CA . ILE A 1 113 ? -5.763 0.162 14.974 1.00 95.50 113 ILE A CA 1
ATOM 840 C C . ILE A 1 113 ? -6.695 0.148 16.189 1.00 95.50 113 ILE A C 1
ATOM 842 O O . ILE A 1 113 ? -7.910 0.135 16.020 1.00 95.50 113 ILE A O 1
ATOM 846 N N . ARG A 1 114 ? -6.157 0.211 17.415 1.00 94.12 114 ARG A N 1
ATOM 847 C CA . ARG A 1 114 ? -6.995 0.293 18.626 1.00 94.12 114 ARG A CA 1
ATOM 848 C C . ARG A 1 114 ? -7.881 1.541 18.630 1.00 94.12 114 ARG A C 1
ATOM 850 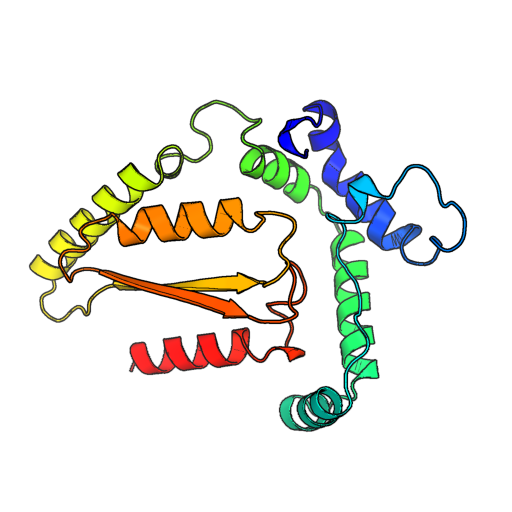O O . ARG A 1 114 ? -9.054 1.448 18.976 1.00 94.12 114 ARG A O 1
ATOM 857 N N . GLN A 1 115 ? -7.332 2.689 18.231 1.00 94.75 115 GLN A N 1
ATOM 858 C CA . GLN A 1 115 ? -8.090 3.941 18.135 1.00 94.75 115 GLN A CA 1
ATOM 859 C C . GLN A 1 115 ? -9.157 3.876 17.037 1.00 94.75 115 GLN A C 1
ATOM 861 O O . GLN A 1 115 ? -10.274 4.343 17.245 1.00 94.75 115 GLN A O 1
ATOM 866 N N . LEU A 1 116 ? -8.838 3.257 15.899 1.00 95.25 116 LEU A N 1
ATOM 867 C CA . LEU A 1 116 ? -9.781 3.055 14.804 1.00 95.25 116 LEU A CA 1
ATOM 868 C C . LEU A 1 116 ? -10.958 2.175 15.242 1.00 95.25 116 LEU A C 1
ATOM 870 O O . LEU A 1 116 ? -12.104 2.562 15.045 1.00 95.25 116 LEU A O 1
ATOM 874 N N . VAL A 1 117 ? -10.695 1.048 15.912 1.00 95.38 117 VAL A N 1
ATOM 875 C CA . VAL A 1 117 ? -11.753 0.173 16.447 1.00 95.38 117 VAL A CA 1
ATOM 876 C C . VAL A 1 117 ? -12.654 0.931 17.420 1.00 95.38 117 VAL A C 1
ATOM 878 O O . VAL A 1 117 ? -13.874 0.827 17.319 1.00 95.38 117 VAL A O 1
ATOM 881 N N . GLN A 1 118 ? -12.078 1.713 18.338 1.00 95.00 118 GLN A N 1
ATOM 882 C CA . GLN A 1 118 ? -12.860 2.518 19.277 1.00 95.00 118 GLN A CA 1
ATOM 883 C C . GLN A 1 118 ? -13.750 3.533 18.541 1.00 95.00 118 GLN A C 1
ATOM 885 O O . GLN A 1 118 ? -14.939 3.634 18.836 1.00 95.00 118 GLN A O 1
ATOM 890 N N . SER A 1 119 ? -13.198 4.237 17.552 1.00 95.31 119 SER A N 1
ATOM 891 C CA . SER A 1 119 ? -13.951 5.201 16.745 1.00 95.31 119 SER A CA 1
ATOM 892 C C . SER A 1 119 ? -15.113 4.539 15.997 1.00 95.31 119 SER A C 1
ATOM 894 O O . SER A 1 119 ? -16.218 5.075 15.981 1.00 95.31 119 SER A O 1
ATOM 896 N N . GLU A 1 120 ? -14.898 3.359 15.409 1.00 95.81 120 GLU A N 1
ATOM 897 C CA . GLU A 1 120 ? -15.956 2.609 14.720 1.00 95.81 120 GLU A CA 1
ATOM 898 C C . GLU A 1 120 ? -17.028 2.094 15.693 1.00 95.81 120 GLU A C 1
ATOM 900 O O . GLU A 1 120 ? -18.220 2.104 15.380 1.00 95.81 120 GLU A O 1
ATOM 905 N N . GLN A 1 121 ? -16.641 1.689 16.907 1.00 94.56 121 GLN A N 1
ATOM 906 C CA . GLN A 1 121 ? -17.594 1.320 17.959 1.00 94.56 121 GLN A CA 1
ATOM 907 C C . GLN A 1 121 ? -18.474 2.506 18.362 1.00 94.56 121 GLN A C 1
ATOM 909 O O . GLN A 1 121 ? -19.697 2.368 18.418 1.00 94.56 121 GLN A O 1
ATOM 914 N N . GLU A 1 122 ? -17.872 3.667 18.620 1.00 95.12 122 GLU A N 1
ATOM 915 C CA . GLU A 1 122 ? -18.587 4.897 18.979 1.00 95.12 122 GLU A CA 1
ATOM 916 C C . GLU A 1 122 ? -19.525 5.345 17.849 1.00 95.12 122 GLU A C 1
ATOM 918 O O . GLU A 1 122 ? -20.697 5.646 18.094 1.00 95.12 122 GLU A O 1
ATOM 923 N N . HIS A 1 123 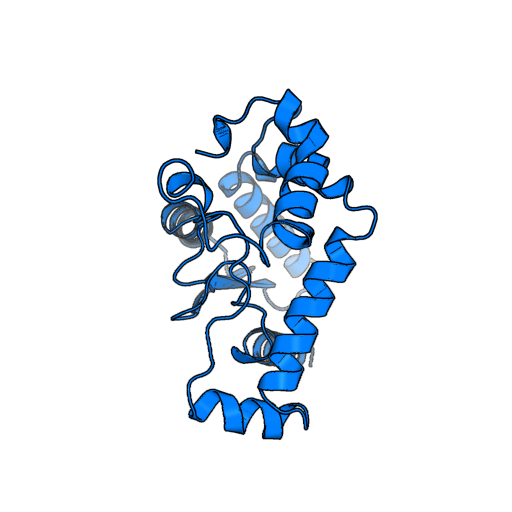? -19.056 5.296 16.599 1.00 94.44 123 HIS A N 1
ATOM 924 C CA . HIS A 1 123 ? -19.868 5.607 15.426 1.00 94.44 123 HIS A CA 1
ATOM 925 C C . HIS A 1 123 ? -21.090 4.683 15.318 1.00 94.44 123 HIS A C 1
ATOM 927 O O . HIS A 1 123 ? -22.210 5.154 15.128 1.00 94.44 123 HIS A O 1
ATOM 933 N N . ARG A 1 124 ? -20.924 3.372 15.522 1.00 93.38 124 ARG A N 1
ATOM 934 C CA . ARG A 1 124 ? -22.040 2.411 15.481 1.00 93.38 124 ARG A CA 1
ATOM 935 C C . ARG A 1 124 ? -23.009 2.547 16.652 1.00 93.38 124 ARG A C 1
ATOM 937 O O . ARG A 1 124 ? -24.195 2.277 16.486 1.00 93.38 124 ARG A O 1
ATOM 944 N N . GLN A 1 125 ? -22.553 2.992 17.821 1.00 92.62 125 GLN A N 1
ATOM 945 C CA . GLN A 1 125 ? -23.461 3.319 18.928 1.00 92.62 125 GLN A CA 1
ATOM 946 C C . GLN A 1 125 ? -24.383 4.491 18.567 1.00 92.62 125 GLN A C 1
ATOM 948 O O . GLN A 1 125 ? -25.565 4.474 18.911 1.00 92.62 125 GLN A O 1
ATOM 953 N N . GLN A 1 126 ? -23.858 5.487 17.848 1.00 95.38 126 GLN A N 1
ATOM 954 C CA . GLN A 1 126 ? -24.627 6.636 17.358 1.00 95.38 126 GLN A CA 1
ATOM 955 C C . GLN A 1 126 ? -25.466 6.294 16.117 1.00 95.38 126 GLN A C 1
ATOM 957 O O . GLN A 1 126 ? -26.531 6.876 15.905 1.00 95.38 126 GLN A O 1
ATOM 962 N N . HIS A 1 127 ? -25.024 5.308 15.334 1.00 93.31 127 HIS A N 1
ATOM 963 C CA . HIS A 1 127 ? -25.671 4.845 14.110 1.00 93.31 127 HIS A CA 1
ATOM 964 C C . HIS A 1 127 ? -25.855 3.316 14.120 1.00 93.31 127 HIS A C 1
ATOM 966 O O . HIS A 1 127 ? -25.124 2.603 13.433 1.00 93.31 127 HIS A O 1
ATOM 972 N N . PRO A 1 128 ? -26.855 2.778 14.851 1.00 89.50 128 PRO A N 1
ATOM 973 C CA . PRO A 1 128 ? -27.009 1.329 15.042 1.00 89.50 128 PRO A CA 1
ATOM 974 C C . PRO A 1 128 ? -27.280 0.519 13.767 1.00 89.50 128 PRO A C 1
ATOM 976 O O . PRO A 1 128 ? -27.145 -0.699 13.785 1.00 89.50 128 PRO A O 1
ATOM 979 N N . GLN A 1 129 ? -27.688 1.184 12.681 1.00 89.81 129 GLN A N 1
ATOM 980 C CA . GLN A 1 129 ? -27.905 0.567 11.366 1.00 89.81 129 GLN A CA 1
ATOM 981 C C . GLN A 1 129 ? -26.613 0.467 10.539 1.00 89.81 129 GLN A C 1
ATOM 983 O O . GLN A 1 129 ? -26.627 -0.100 9.453 1.00 89.81 129 GLN A O 1
ATOM 988 N N . THR A 1 130 ? -25.507 1.043 11.018 1.00 89.94 130 THR A N 1
ATOM 989 C CA . THR A 1 130 ? -24.221 0.994 10.326 1.00 89.94 130 THR A CA 1
ATOM 990 C C . THR A 1 130 ? -23.574 -0.375 10.519 1.00 89.94 130 THR A C 1
ATOM 992 O O . THR A 1 130 ? -23.308 -0.820 11.645 1.00 89.94 130 THR A O 1
ATOM 995 N N . GLU A 1 131 ? -23.296 -1.024 9.393 1.00 90.31 131 GLU A N 1
ATOM 996 C CA . GLU A 1 131 ? -22.542 -2.272 9.321 1.00 90.31 131 GLU A CA 1
ATOM 997 C C . GLU A 1 131 ? -21.102 -2.105 9.828 1.00 90.31 131 GLU A C 1
ATOM 999 O O . GLU A 1 131 ? -20.542 -1.009 9.847 1.00 90.31 131 GLU A O 1
ATOM 1004 N N . ALA A 1 132 ? -20.488 -3.206 10.259 1.00 91.94 132 ALA A N 1
ATOM 1005 C CA . ALA A 1 132 ? -19.091 -3.195 10.689 1.00 91.94 132 ALA A CA 1
ATOM 1006 C C . ALA A 1 132 ? -18.150 -2.837 9.523 1.00 91.94 132 ALA A C 1
ATOM 1008 O O . ALA A 1 132 ? -18.340 -3.303 8.397 1.00 91.94 132 ALA A O 1
ATOM 1009 N N . LEU A 1 133 ? -17.093 -2.068 9.802 1.00 93.31 133 LEU A N 1
ATOM 1010 C CA . LEU A 1 133 ? -16.092 -1.715 8.796 1.00 93.31 133 LEU A CA 1
ATOM 1011 C C . LEU A 1 133 ? -15.339 -2.975 8.339 1.00 93.31 133 LEU A C 1
ATOM 1013 O O . LEU A 1 133 ? -14.743 -3.697 9.140 1.00 93.31 133 LEU A O 1
ATOM 1017 N N . GLN A 1 134 ? -15.353 -3.241 7.035 1.00 93.38 134 GLN A N 1
ATOM 1018 C CA . GLN A 1 134 ? -14.664 -4.385 6.441 1.00 93.38 134 GLN A CA 1
ATOM 1019 C C . GLN A 1 134 ? -13.344 -3.931 5.820 1.00 93.38 134 GLN A C 1
ATOM 1021 O O . GLN A 1 134 ? -13.335 -3.153 4.866 1.00 93.38 134 GLN A O 1
ATOM 1026 N N . LEU A 1 135 ? -12.225 -4.425 6.350 1.00 94.12 135 LEU A N 1
ATOM 1027 C CA . LEU A 1 135 ? -10.897 -4.169 5.808 1.00 94.12 135 LEU A CA 1
ATOM 1028 C C . LEU A 1 135 ? -10.387 -5.404 5.067 1.00 94.12 135 LEU A C 1
ATOM 1030 O O . LEU A 1 135 ? -10.195 -6.462 5.664 1.00 94.12 135 LEU A O 1
ATOM 1034 N N . LYS A 1 136 ? -10.099 -5.245 3.775 1.00 94.75 136 LYS A N 1
ATOM 1035 C CA . LYS A 1 136 ? -9.470 -6.276 2.951 1.00 94.75 136 LYS A CA 1
ATOM 1036 C C . LYS A 1 136 ? -8.096 -5.814 2.487 1.00 94.75 136 LYS A C 1
ATOM 1038 O O . LYS A 1 136 ? -7.990 -4.841 1.744 1.00 94.75 136 LYS A O 1
ATOM 1043 N N . ALA A 1 137 ? -7.054 -6.525 2.900 1.00 94.88 137 ALA A N 1
ATOM 1044 C CA . ALA A 1 137 ? -5.701 -6.341 2.397 1.00 94.88 137 ALA A CA 1
ATOM 1045 C C . ALA A 1 137 ? -5.408 -7.355 1.286 1.00 94.88 137 ALA A C 1
ATOM 1047 O O . ALA A 1 137 ? -5.679 -8.547 1.425 1.00 94.88 137 ALA A O 1
ATOM 1048 N N . VAL A 1 138 ? -4.851 -6.875 0.177 1.00 94.81 138 VAL A N 1
ATOM 1049 C CA . VAL A 1 138 ? -4.457 -7.707 -0.961 1.00 94.81 138 VAL A CA 1
ATOM 1050 C C . VAL A 1 138 ? -2.954 -7.548 -1.161 1.00 94.81 138 VAL A C 1
ATOM 1052 O O . VAL A 1 138 ? -2.472 -6.440 -1.387 1.00 94.81 138 VAL A O 1
ATOM 1055 N N . PHE A 1 139 ? -2.219 -8.650 -1.054 1.00 94.88 139 PHE A N 1
ATOM 1056 C CA . PHE A 1 139 ? -0.764 -8.696 -1.149 1.00 94.88 139 PHE A CA 1
ATOM 1057 C C . PHE A 1 139 ? -0.314 -9.463 -2.385 1.00 94.88 139 PHE A C 1
ATOM 1059 O O . PHE A 1 139 ? -0.946 -10.438 -2.795 1.00 94.88 139 PHE A O 1
ATOM 1066 N N . ALA A 1 140 ? 0.809 -9.044 -2.960 1.00 92.00 140 ALA A N 1
ATOM 1067 C CA . ALA A 1 140 ? 1.444 -9.778 -4.043 1.00 92.00 140 ALA A CA 1
ATOM 1068 C C . ALA A 1 140 ? 2.355 -10.871 -3.474 1.00 92.00 140 ALA A C 1
ATOM 1070 O O . ALA A 1 140 ? 3.030 -10.656 -2.467 1.00 92.00 140 ALA A O 1
ATOM 1071 N N . ASP A 1 141 ? 2.410 -12.028 -4.136 1.00 90.00 141 ASP A N 1
ATOM 1072 C CA . ASP A 1 141 ? 3.272 -13.154 -3.740 1.00 90.00 141 ASP A CA 1
ATOM 1073 C C . ASP A 1 141 ? 4.756 -12.748 -3.642 1.00 90.00 141 ASP A C 1
ATOM 1075 O O . ASP A 1 141 ? 5.478 -13.141 -2.723 1.00 90.00 141 ASP A O 1
ATOM 1079 N N . LYS A 1 142 ? 5.219 -11.908 -4.576 1.00 86.81 142 LYS A N 1
ATOM 1080 C CA . LYS A 1 142 ? 6.627 -11.507 -4.721 1.00 86.81 142 LYS A CA 1
ATOM 1081 C C . LYS A 1 142 ? 6.802 -9.986 -4.653 1.00 86.81 142 LYS A C 1
ATOM 1083 O O . LYS A 1 142 ? 7.525 -9.410 -5.464 1.00 86.81 142 LYS A O 1
ATOM 1088 N N . ASP A 1 143 ? 6.171 -9.327 -3.677 1.00 84.25 143 ASP A N 1
ATOM 1089 C CA . ASP A 1 143 ? 6.381 -7.893 -3.425 1.00 84.25 143 ASP A CA 1
ATOM 1090 C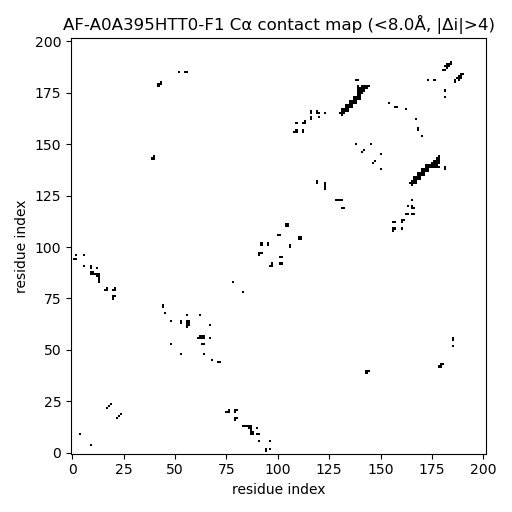 C . ASP A 1 143 ? 7.773 -7.633 -2.814 1.00 84.25 143 ASP A C 1
ATOM 1092 O O . ASP A 1 143 ? 8.079 -8.034 -1.690 1.00 84.25 143 ASP A O 1
ATOM 1096 N N . SER A 1 144 ? 8.638 -6.945 -3.554 1.00 80.25 144 SER A N 1
ATOM 1097 C CA . SER A 1 144 ? 9.997 -6.603 -3.123 1.00 80.25 144 SER A CA 1
ATOM 1098 C C . SER A 1 144 ? 10.094 -5.320 -2.293 1.00 80.25 144 SER A C 1
ATOM 1100 O O . SER A 1 144 ? 11.132 -5.082 -1.666 1.00 80.25 144 SER A O 1
ATOM 1102 N N . MET A 1 145 ? 9.048 -4.494 -2.290 1.00 81.31 145 MET A N 1
ATOM 1103 C CA . MET A 1 145 ? 8.986 -3.215 -1.588 1.00 81.31 145 MET A CA 1
ATOM 1104 C C . MET A 1 145 ? 8.757 -3.444 -0.096 1.00 81.31 145 MET A C 1
ATOM 1106 O O . MET A 1 145 ? 9.526 -2.948 0.731 1.00 81.31 145 MET A O 1
ATOM 1110 N N . ILE A 1 146 ? 7.751 -4.251 0.252 1.00 85.75 146 ILE A N 1
ATOM 1111 C CA . ILE A 1 146 ? 7.434 -4.585 1.651 1.00 85.75 146 ILE A CA 1
ATOM 1112 C C . ILE A 1 146 ? 8.011 -5.940 2.078 1.00 85.75 146 ILE A C 1
ATOM 1114 O O . ILE A 1 146 ? 8.343 -6.143 3.254 1.00 85.75 146 ILE A O 1
ATOM 1118 N N . GLY A 1 147 ? 8.165 -6.870 1.131 1.00 88.19 147 GLY A N 1
ATOM 1119 C CA . GLY A 1 147 ? 8.578 -8.240 1.404 1.00 88.19 147 GLY A CA 1
ATOM 1120 C C . GLY A 1 147 ? 7.600 -9.030 2.288 1.00 88.19 147 GLY A C 1
ATOM 1121 O O . GLY A 1 147 ? 6.671 -8.485 2.891 1.00 88.19 147 GLY A O 1
ATOM 1122 N N . PRO A 1 148 ? 7.872 -10.331 2.494 1.00 90.38 148 PRO A N 1
ATOM 1123 C CA . PRO A 1 148 ? 7.031 -11.189 3.333 1.00 90.38 148 PRO A CA 1
ATOM 1124 C C . PRO A 1 148 ? 7.026 -10.762 4.808 1.00 90.38 148 PRO A C 1
ATOM 1126 O O . PRO A 1 148 ? 6.120 -11.109 5.560 1.00 90.38 148 PRO A O 1
ATOM 1129 N N . LYS A 1 149 ? 8.049 -10.021 5.256 1.00 92.44 149 LYS A N 1
ATOM 1130 C CA . LYS A 1 149 ? 8.107 -9.491 6.625 1.00 92.44 149 LYS A CA 1
ATOM 1131 C C . LYS A 1 149 ? 7.127 -8.337 6.826 1.00 92.44 149 LYS A C 1
ATOM 1133 O O . LYS A 1 149 ? 6.477 -8.304 7.864 1.00 92.44 149 LYS A O 1
ATOM 1138 N N . GLY A 1 150 ? 7.029 -7.420 5.859 1.00 92.06 150 GLY A N 1
ATOM 1139 C CA . GLY A 1 150 ? 6.093 -6.297 5.918 1.00 92.06 150 GLY A CA 1
ATOM 1140 C C . GLY A 1 150 ? 4.645 -6.776 5.911 1.00 92.06 150 GLY A C 1
ATOM 1141 O O . GLY A 1 150 ? 3.874 -6.372 6.778 1.00 92.06 150 GLY A O 1
ATOM 1142 N N . GLN A 1 151 ? 4.319 -7.721 5.021 1.00 94.62 151 GLN A N 1
ATOM 1143 C CA . GLN A 1 151 ? 3.009 -8.378 5.002 1.00 94.62 151 GLN A CA 1
ATOM 1144 C C . GLN A 1 151 ? 2.668 -8.998 6.365 1.00 94.62 151 GLN A C 1
ATOM 1146 O O . GLN A 1 151 ? 1.666 -8.637 6.976 1.00 94.62 151 GLN A O 1
ATOM 1151 N N . LYS A 1 152 ? 3.526 -9.893 6.878 1.00 96.19 152 LYS A N 1
ATOM 1152 C CA . LYS A 1 152 ? 3.274 -10.582 8.154 1.00 96.19 152 LYS A CA 1
ATOM 1153 C C . LYS A 1 152 ? 3.141 -9.618 9.325 1.00 96.19 152 LYS A C 1
ATOM 1155 O O . LYS A 1 152 ? 2.356 -9.873 10.228 1.00 96.19 152 LYS A O 1
ATOM 1160 N N . TYR A 1 153 ? 3.914 -8.532 9.331 1.00 95.19 153 TYR A N 1
ATOM 1161 C CA . TYR A 1 153 ? 3.787 -7.491 10.346 1.00 95.19 153 TYR A CA 1
ATOM 1162 C C . TYR A 1 153 ? 2.398 -6.844 10.301 1.00 95.19 153 TYR A C 1
ATOM 1164 O O . TYR A 1 153 ? 1.734 -6.780 11.331 1.00 95.19 153 TYR A O 1
ATOM 1172 N N . PHE A 1 154 ? 1.934 -6.437 9.117 1.00 95.56 154 PHE A N 1
ATOM 1173 C CA . PHE A 1 154 ? 0.614 -5.834 8.944 1.00 95.56 154 PHE A CA 1
ATOM 1174 C C . PHE A 1 154 ? -0.511 -6.787 9.373 1.00 95.56 154 PHE A C 1
ATOM 1176 O O . PHE A 1 154 ? -1.348 -6.425 10.196 1.00 95.56 154 PHE A O 1
ATOM 1183 N N . GLU A 1 155 ? -0.489 -8.033 8.893 1.00 96.62 155 GLU A N 1
ATOM 1184 C CA . GLU A 1 155 ? -1.460 -9.066 9.280 1.00 96.62 155 GLU A CA 1
ATOM 1185 C C . GLU A 1 155 ? -1.455 -9.316 10.793 1.00 96.62 155 GLU A C 1
ATOM 1187 O O . GLU A 1 155 ? -2.508 -9.436 11.422 1.00 96.62 155 GLU A O 1
ATOM 1192 N N . HIS A 1 156 ? -0.271 -9.358 11.408 1.00 96.12 156 HIS A N 1
ATOM 1193 C CA . HIS A 1 156 ? -0.135 -9.533 12.849 1.00 96.12 156 HIS A CA 1
ATOM 1194 C C . HIS A 1 156 ? -0.767 -8.376 13.634 1.00 96.12 156 HIS A C 1
ATOM 1196 O O . HIS A 1 156 ? -1.450 -8.618 14.627 1.00 96.12 156 HIS A O 1
ATOM 1202 N N . CYS A 1 157 ? -0.599 -7.130 13.180 1.00 95.19 157 CYS A N 1
ATOM 1203 C CA . CYS A 1 157 ? -1.196 -5.965 13.833 1.00 95.19 157 CYS A CA 1
ATOM 1204 C C . CYS A 1 157 ? -2.729 -6.043 13.900 1.00 95.19 157 CYS A C 1
ATOM 1206 O O . CYS A 1 157 ? -3.300 -5.695 14.931 1.00 95.19 157 CYS A O 1
ATOM 1208 N N . PHE A 1 158 ? -3.388 -6.529 12.844 1.00 94.62 158 PHE A N 1
ATOM 1209 C CA . PHE A 1 158 ? -4.848 -6.676 12.823 1.00 94.62 158 PHE A CA 1
ATOM 1210 C C . PHE A 1 158 ? -5.340 -7.939 13.533 1.00 94.62 158 PHE A C 1
ATOM 1212 O O . PHE A 1 158 ? -6.371 -7.901 14.193 1.00 94.62 158 PHE A O 1
ATOM 1219 N N . THR A 1 159 ? -4.607 -9.051 13.446 1.00 90.31 159 THR A N 1
ATOM 1220 C CA . THR A 1 159 ? -5.019 -10.322 14.075 1.00 90.31 159 THR A CA 1
ATOM 1221 C C . THR A 1 159 ? -4.808 -10.362 15.590 1.00 90.31 159 THR A C 1
ATOM 1223 O O . THR A 1 159 ? -5.449 -11.160 16.267 1.00 90.31 159 THR A O 1
ATOM 1226 N N . GLN A 1 160 ? -3.921 -9.527 16.141 1.00 89.31 160 GLN A N 1
ATOM 1227 C CA . GLN A 1 160 ? -3.760 -9.362 17.593 1.00 89.31 160 GLN A CA 1
ATOM 1228 C C . GLN A 1 160 ? -4.723 -8.334 18.197 1.00 89.31 160 GLN A C 1
ATOM 1230 O O . GLN A 1 160 ? -4.871 -8.283 19.418 1.00 89.31 160 GLN A O 1
ATOM 1235 N N . ALA A 1 161 ? -5.332 -7.482 17.373 1.00 87.94 161 ALA A N 1
ATOM 1236 C CA . ALA A 1 161 ? -6.272 -6.485 17.849 1.00 87.94 161 ALA A CA 1
ATOM 1237 C C . ALA A 1 161 ? -7.621 -7.139 18.169 1.00 87.94 161 ALA A C 1
ATOM 1239 O O . ALA A 1 161 ? -8.137 -7.943 17.393 1.00 87.94 161 ALA A O 1
ATOM 1240 N N . ASP A 1 162 ? -8.222 -6.757 19.294 1.00 90.12 162 ASP A N 1
ATOM 1241 C CA . ASP A 1 162 ? -9.638 -7.025 19.516 1.00 90.12 162 ASP A CA 1
ATOM 1242 C C . ASP A 1 162 ? -10.451 -6.058 18.652 1.00 90.12 162 ASP A C 1
ATOM 1244 O O . ASP A 1 162 ? -10.524 -4.864 18.938 1.00 90.12 162 ASP A O 1
ATOM 1248 N N . LEU A 1 163 ? -11.022 -6.571 17.562 1.00 90.69 163 LEU A N 1
ATOM 1249 C CA . LEU A 1 163 ? -11.831 -5.780 16.633 1.00 90.69 163 LEU A CA 1
ATOM 1250 C C . LEU A 1 163 ? -13.274 -5.576 17.133 1.00 90.69 163 LEU A C 1
ATOM 1252 O O . LEU A 1 163 ? -14.036 -4.824 16.519 1.00 90.69 163 LEU A O 1
ATOM 1256 N N . GLY A 1 164 ? -13.671 -6.248 18.225 1.00 82.88 164 GLY A N 1
ATOM 1257 C CA . GLY A 1 164 ? -14.933 -6.037 18.943 1.00 82.88 164 GLY A CA 1
ATOM 1258 C C . GLY A 1 164 ? -16.205 -6.114 18.091 1.00 82.88 164 GLY A C 1
ATOM 1259 O O . GLY A 1 164 ? -17.207 -5.490 18.434 1.00 82.88 164 GLY A O 1
ATOM 1260 N N . GLY A 1 165 ? -16.161 -6.787 16.936 1.00 86.56 165 GLY A N 1
ATOM 1261 C CA . GLY A 1 165 ? -17.256 -6.817 15.959 1.00 86.56 165 GLY A CA 1
ATOM 1262 C C . GLY A 1 165 ? -17.607 -5.458 15.336 1.00 86.56 165 GLY A C 1
ATOM 1263 O O . GLY A 1 165 ? -18.616 -5.359 14.641 1.00 86.56 165 GLY A O 1
ATOM 1264 N N . ALA A 1 166 ? -16.822 -4.406 15.590 1.00 91.19 166 ALA A N 1
ATOM 1265 C CA . ALA A 1 166 ? -16.932 -3.115 14.910 1.00 91.19 166 ALA A CA 1
ATOM 1266 C C . ALA A 1 166 ? -16.146 -3.091 13.602 1.00 91.19 166 ALA A C 1
ATOM 1268 O O . ALA A 1 166 ? -16.484 -2.334 12.696 1.00 91.19 166 ALA A O 1
ATOM 1269 N N . MET A 1 167 ? -15.143 -3.963 13.496 1.00 93.81 167 MET A N 1
ATOM 1270 C CA . MET A 1 167 ? -14.363 -4.164 12.289 1.00 93.81 167 MET A CA 1
ATOM 1271 C C . MET A 1 167 ? -14.179 -5.651 11.986 1.00 93.81 167 MET A C 1
ATOM 1273 O O . MET A 1 167 ? -14.191 -6.493 12.885 1.00 93.81 167 MET A O 1
ATOM 1277 N N . SER A 1 168 ? -13.942 -5.965 10.717 1.00 93.38 168 SER A N 1
ATOM 1278 C CA . SER A 1 168 ? -13.444 -7.267 10.270 1.00 93.38 168 SER A CA 1
ATOM 1279 C C . SER A 1 168 ? -12.218 -7.079 9.382 1.00 93.38 168 SER A C 1
ATOM 1281 O O . SER A 1 168 ? -12.084 -6.058 8.706 1.00 93.38 168 SER A O 1
ATOM 1283 N N . PHE A 1 169 ? -11.308 -8.052 9.412 1.00 95.56 169 PHE A N 1
ATOM 1284 C CA . PHE A 1 169 ? -10.075 -8.024 8.636 1.00 95.56 169 PHE A CA 1
ATOM 1285 C C . PHE A 1 169 ? -9.906 -9.313 7.833 1.00 95.56 169 PHE A C 1
ATOM 1287 O O . PHE A 1 169 ? -9.949 -10.410 8.390 1.00 95.56 169 PHE A O 1
ATOM 1294 N N . GLU A 1 170 ? -9.672 -9.167 6.532 1.00 94.94 170 GLU A N 1
ATOM 1295 C CA . GLU A 1 170 ? -9.292 -10.238 5.614 1.00 94.94 170 GLU A CA 1
ATOM 1296 C C . GLU A 1 170 ? -7.964 -9.871 4.939 1.00 94.94 170 GLU A C 1
ATOM 1298 O O . GLU A 1 170 ? -7.761 -8.732 4.519 1.00 94.94 170 GLU A O 1
ATOM 1303 N N . SER A 1 171 ? -7.072 -10.850 4.792 1.00 95.75 171 SER A N 1
ATOM 1304 C CA . SER A 1 171 ? -5.858 -10.735 3.983 1.00 95.75 171 SER A CA 1
ATOM 1305 C C . SER A 1 171 ? -5.855 -11.818 2.912 1.00 95.75 171 SER A C 1
ATOM 1307 O O . SER A 1 171 ? -6.188 -12.971 3.194 1.00 95.75 171 SER A O 1
ATOM 1309 N N . VAL A 1 172 ? -5.461 -11.461 1.691 1.00 95.19 172 VAL A N 1
ATOM 1310 C CA . VAL A 1 172 ? -5.275 -12.404 0.587 1.00 95.19 172 VAL A CA 1
ATOM 1311 C C . VAL A 1 172 ? -3.938 -12.162 -0.101 1.00 95.19 172 VAL A C 1
ATOM 1313 O O . VAL A 1 172 ? -3.545 -11.021 -0.328 1.00 95.19 172 VAL A O 1
ATOM 1316 N N . VAL A 1 173 ? -3.257 -13.248 -0.465 1.00 95.12 173 VAL A N 1
ATOM 1317 C CA . VAL A 1 173 ? -2.063 -13.211 -1.316 1.00 95.12 173 VAL A CA 1
ATOM 1318 C C . VAL A 1 173 ? -2.445 -13.664 -2.714 1.00 95.12 173 VAL A C 1
ATOM 1320 O O . VAL A 1 173 ? -3.065 -14.716 -2.872 1.00 95.12 173 VAL A O 1
ATOM 1323 N N . VAL A 1 174 ? -2.066 -12.887 -3.723 1.00 90.81 174 VAL A N 1
ATOM 1324 C CA . VAL A 1 174 ? -2.309 -13.207 -5.131 1.00 90.81 174 VAL A CA 1
ATOM 1325 C C . VAL A 1 174 ? -1.066 -13.906 -5.697 1.00 90.81 174 VAL A C 1
ATOM 1327 O O . VAL A 1 174 ? -0.015 -13.265 -5.807 1.00 90.81 174 VAL A O 1
ATOM 1330 N N . PRO A 1 175 ? -1.145 -15.205 -6.050 1.00 86.38 175 PRO A N 1
ATOM 1331 C CA . PRO A 1 175 ? -0.007 -15.954 -6.579 1.00 86.38 175 PRO A CA 1
ATOM 1332 C C . PRO A 1 175 ? 0.584 -15.318 -7.837 1.00 86.38 175 PRO A C 1
ATOM 1334 O O . PRO A 1 175 ? -0.130 -14.691 -8.615 1.00 86.38 175 PRO A O 1
ATOM 1337 N N . ASP A 1 176 ? 1.891 -15.499 -8.038 1.00 81.75 176 ASP A N 1
ATOM 1338 C CA . ASP A 1 176 ? 2.613 -15.086 -9.251 1.00 81.75 176 ASP A CA 1
ATOM 1339 C C . ASP A 1 176 ? 2.537 -13.598 -9.622 1.00 81.75 176 ASP A C 1
ATOM 1341 O O . ASP A 1 176 ? 2.900 -13.215 -10.736 1.00 81.75 176 ASP A O 1
ATOM 1345 N N . THR A 1 177 ? 2.184 -12.754 -8.654 1.00 82.00 177 THR A N 1
ATOM 1346 C CA . THR A 1 177 ? 2.216 -11.295 -8.779 1.00 82.00 177 THR A CA 1
ATOM 1347 C C . THR A 1 177 ? 3.367 -10.682 -7.985 1.00 82.00 177 THR A C 1
ATOM 1349 O O . THR A 1 177 ? 3.916 -11.281 -7.056 1.00 82.00 177 THR A O 1
ATOM 1352 N N . ASP A 1 178 ? 3.733 -9.466 -8.362 1.00 83.62 178 ASP A N 1
ATOM 1353 C CA . ASP A 1 178 ? 4.662 -8.578 -7.669 1.00 83.62 178 ASP A CA 1
ATOM 1354 C C . ASP A 1 178 ? 4.014 -7.198 -7.449 1.00 83.62 178 ASP A C 1
ATOM 1356 O O . ASP A 1 178 ? 2.816 -7.019 -7.685 1.00 83.62 178 ASP A O 1
ATOM 1360 N N . HIS A 1 179 ? 4.807 -6.244 -6.954 1.00 85.00 179 HIS A N 1
ATOM 1361 C CA . HIS A 1 179 ? 4.357 -4.902 -6.578 1.00 85.00 179 HIS A CA 1
ATOM 1362 C C . HIS A 1 179 ? 3.596 -4.179 -7.700 1.00 85.00 179 HIS A C 1
ATOM 1364 O O . HIS A 1 179 ? 2.589 -3.524 -7.439 1.00 85.00 179 HIS A O 1
ATOM 1370 N N . ASP A 1 180 ? 4.049 -4.332 -8.946 1.00 79.25 180 ASP A N 1
ATOM 1371 C CA . ASP A 1 180 ? 3.482 -3.618 -10.092 1.00 79.25 180 ASP A CA 1
ATOM 1372 C C . ASP A 1 180 ? 2.357 -4.415 -10.760 1.00 79.25 180 ASP A C 1
ATOM 1374 O O . ASP A 1 180 ? 1.384 -3.848 -11.255 1.00 79.25 180 ASP A O 1
ATOM 1378 N N . SER A 1 181 ? 2.472 -5.746 -10.782 1.00 76.50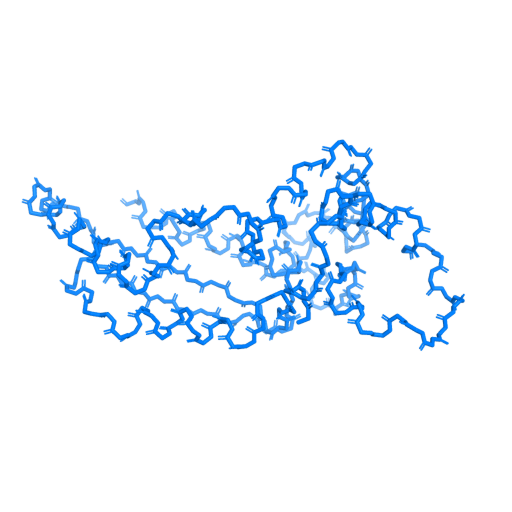 181 SER A N 1
ATOM 1379 C CA . SER A 1 181 ? 1.549 -6.595 -11.542 1.00 76.50 181 SER A CA 1
ATOM 1380 C C . SER A 1 181 ? 0.252 -6.938 -10.814 1.00 76.50 181 SER A C 1
ATOM 1382 O O . SER A 1 181 ? -0.719 -7.287 -11.482 1.00 76.50 181 SER A O 1
ATOM 1384 N N . ILE A 1 182 ? 0.179 -6.826 -9.482 1.00 82.19 182 ILE A N 1
ATOM 1385 C CA . ILE A 1 182 ? -1.016 -7.231 -8.719 1.00 82.19 182 ILE A CA 1
ATOM 1386 C C . ILE A 1 182 ? -2.296 -6.496 -9.142 1.00 82.19 182 ILE A C 1
ATOM 1388 O O . ILE A 1 182 ? -3.364 -7.109 -9.207 1.00 82.19 182 ILE A O 1
ATOM 1392 N N . TRP A 1 183 ? -2.188 -5.213 -9.487 1.00 79.44 183 TRP A N 1
ATOM 1393 C CA . TRP A 1 183 ? -3.316 -4.383 -9.920 1.00 79.44 183 TRP A CA 1
ATOM 1394 C C . TRP A 1 183 ? -3.539 -4.392 -11.431 1.00 79.44 183 TRP A C 1
ATOM 1396 O O . TRP A 1 183 ? -4.464 -3.739 -11.913 1.00 79.44 183 TRP A O 1
ATOM 1406 N N . SER A 1 184 ? -2.717 -5.131 -12.181 1.00 73.12 184 SER A N 1
ATOM 1407 C CA . SER A 1 184 ? -2.904 -5.279 -13.620 1.00 73.12 184 SER A CA 1
ATOM 1408 C C . SER A 1 184 ? -4.281 -5.865 -13.913 1.00 73.12 184 SER A C 1
ATOM 1410 O O . SER A 1 184 ? -4.773 -6.761 -13.223 1.00 73.12 184 SER A O 1
ATOM 1412 N N . THR A 1 185 ? -4.881 -5.414 -15.009 1.00 68.31 185 THR A N 1
ATOM 1413 C CA . THR A 1 185 ? -6.128 -5.970 -15.543 1.00 68.31 185 THR A CA 1
ATOM 1414 C C . THR A 1 185 ? -6.057 -7.489 -15.747 1.00 68.31 185 THR A C 1
ATOM 1416 O O . THR A 1 185 ? -7.077 -8.170 -15.649 1.00 68.31 185 THR A O 1
ATOM 1419 N N . ARG A 1 186 ? -4.850 -8.038 -15.945 1.00 68.88 186 ARG A N 1
ATOM 1420 C CA . ARG A 1 186 ? -4.574 -9.474 -16.100 1.00 68.88 186 ARG A CA 1
ATOM 1421 C C . ARG A 1 186 ? -4.916 -10.309 -14.866 1.00 68.88 186 ARG A C 1
ATOM 1423 O O . ARG A 1 186 ? -5.278 -11.475 -15.009 1.00 68.88 186 ARG A O 1
ATOM 1430 N N . THR A 1 187 ? -4.801 -9.748 -13.663 1.00 72.44 187 THR A N 1
ATOM 1431 C CA . THR A 1 187 ? -5.056 -10.495 -12.420 1.00 72.44 187 THR A CA 1
ATOM 1432 C C . THR A 1 187 ? -6.550 -10.582 -12.105 1.00 72.44 187 THR A C 1
ATOM 1434 O O . THR A 1 187 ? -6.981 -11.471 -11.371 1.00 72.44 187 THR A O 1
ATOM 1437 N N . GLY A 1 188 ? -7.355 -9.656 -12.644 1.00 75.88 188 GLY A N 1
ATOM 1438 C CA . GLY A 1 188 ? -8.770 -9.490 -12.296 1.00 75.88 188 GLY A CA 1
ATOM 1439 C C . GLY A 1 188 ? -9.007 -9.054 -10.843 1.00 75.88 188 GLY A C 1
ATOM 1440 O O . GLY A 1 188 ? -10.153 -8.987 -10.402 1.00 75.88 188 GLY A O 1
ATOM 1441 N N . VAL A 1 189 ? -7.946 -8.758 -10.082 1.00 85.06 189 VAL A N 1
ATOM 1442 C CA . VAL A 1 189 ? -8.018 -8.422 -8.652 1.00 85.06 189 VAL A CA 1
ATOM 1443 C C . VAL A 1 189 ? -8.765 -7.114 -8.441 1.00 85.06 189 VAL A C 1
ATOM 1445 O O . VAL A 1 189 ? -9.682 -7.065 -7.623 1.00 85.06 189 VAL A O 1
ATOM 1448 N N . LEU A 1 190 ? -8.412 -6.073 -9.203 1.00 84.25 190 LEU A N 1
ATOM 1449 C CA . LEU A 1 190 ? -9.061 -4.766 -9.106 1.00 84.25 190 LEU A CA 1
ATOM 1450 C C . LEU A 1 190 ? -10.549 -4.855 -9.460 1.00 84.25 190 LEU A C 1
ATOM 1452 O O . LEU A 1 190 ? -11.390 -4.343 -8.727 1.00 84.25 190 LEU A O 1
ATOM 1456 N N . GLU A 1 191 ? -10.884 -5.554 -10.547 1.00 81.81 191 GLU A N 1
ATOM 1457 C CA . GLU A 1 191 ? -12.274 -5.766 -10.957 1.00 81.81 191 GLU A CA 1
ATOM 1458 C C . GLU A 1 191 ? -13.070 -6.486 -9.861 1.00 81.81 191 GLU A C 1
ATOM 1460 O O . GLU A 1 191 ? -14.131 -6.013 -9.446 1.00 81.81 191 GLU A O 1
ATOM 1465 N N . LYS A 1 192 ? -12.541 -7.602 -9.343 1.00 85.62 192 LYS A N 1
ATOM 1466 C CA . LYS A 1 192 ? -13.186 -8.352 -8.262 1.00 85.62 192 LYS A CA 1
ATOM 1467 C C . LYS A 1 192 ? -13.389 -7.482 -7.021 1.00 85.62 192 LYS A C 1
ATOM 1469 O O . LYS A 1 192 ? -14.471 -7.515 -6.443 1.00 85.62 192 LYS A O 1
ATOM 1474 N N . LEU A 1 193 ? -12.380 -6.704 -6.628 1.00 89.56 193 LEU A N 1
ATOM 1475 C CA . LEU A 1 193 ? -12.456 -5.808 -5.475 1.00 89.56 193 LEU A CA 1
ATOM 1476 C C . LEU A 1 193 ? -13.574 -4.772 -5.645 1.00 89.56 193 LEU A C 1
ATOM 1478 O O . LEU A 1 193 ? -14.373 -4.582 -4.732 1.00 89.56 193 LEU A O 1
ATOM 1482 N N . MET A 1 194 ? -13.680 -4.151 -6.821 1.00 88.19 194 MET A N 1
ATOM 1483 C CA . MET A 1 194 ? -14.742 -3.182 -7.113 1.00 88.19 194 MET A CA 1
ATOM 1484 C C . MET A 1 194 ? -16.136 -3.819 -7.052 1.00 88.19 194 MET A C 1
ATOM 1486 O O . MET A 1 194 ? -17.074 -3.213 -6.530 1.00 88.19 194 MET A O 1
ATOM 1490 N N . TRP A 1 195 ? -16.284 -5.057 -7.533 1.00 88.25 195 TRP A N 1
ATOM 1491 C CA . TRP A 1 195 ? -17.538 -5.802 -7.402 1.00 88.25 195 TRP A CA 1
ATOM 1492 C C . TRP A 1 195 ? -17.864 -6.182 -5.958 1.00 88.25 195 TRP A C 1
ATOM 1494 O O . TRP A 1 195 ? -19.028 -6.096 -5.568 1.00 88.25 195 TRP A O 1
ATOM 1504 N N . ASP A 1 196 ? -16.868 -6.587 -5.170 1.00 88.62 196 ASP A N 1
ATOM 1505 C CA . ASP A 1 196 ? -17.042 -6.894 -3.750 1.00 88.62 196 ASP A CA 1
ATOM 1506 C C . ASP A 1 196 ? -17.505 -5.634 -2.988 1.00 88.62 196 ASP A C 1
ATOM 1508 O O . ASP A 1 196 ? -18.502 -5.691 -2.272 1.00 88.62 196 ASP A O 1
ATOM 1512 N N . ILE A 1 197 ? -16.879 -4.473 -3.233 1.00 89.31 197 ILE A N 1
ATOM 1513 C CA . ILE A 1 197 ? -17.291 -3.178 -2.656 1.00 89.31 197 ILE A CA 1
ATOM 1514 C C . ILE A 1 197 ? -18.729 -2.833 -3.055 1.00 89.31 197 ILE A C 1
ATOM 1516 O O . ILE A 1 197 ? -19.542 -2.466 -2.207 1.00 89.31 197 ILE A O 1
ATOM 1520 N N . LYS A 1 198 ? -19.077 -2.981 -4.339 1.00 89.06 198 LYS A N 1
ATOM 1521 C CA . LYS A 1 198 ? -20.429 -2.684 -4.829 1.00 89.06 198 LYS A CA 1
ATOM 1522 C C . LYS A 1 198 ? -21.497 -3.543 -4.152 1.00 89.06 198 LYS A C 1
ATOM 1524 O O . LYS A 1 198 ? -22.574 -3.030 -3.884 1.00 89.06 198 LYS A O 1
ATOM 1529 N N . LYS A 1 199 ? -21.218 -4.823 -3.886 1.00 87.81 199 LYS A N 1
ATOM 1530 C CA . LYS A 1 199 ? -22.154 -5.720 -3.186 1.00 87.81 199 LYS A CA 1
ATOM 1531 C C . LYS A 1 199 ? -22.384 -5.314 -1.732 1.00 87.81 199 LYS A C 1
ATOM 1533 O O . LYS A 1 199 ? -23.461 -5.571 -1.222 1.00 87.81 199 LYS A O 1
ATOM 1538 N N . ILE A 1 200 ? -21.382 -4.722 -1.081 1.00 82.81 200 ILE A N 1
ATOM 1539 C CA . ILE A 1 200 ? -21.480 -4.247 0.308 1.00 82.81 200 ILE A CA 1
ATOM 1540 C C . ILE A 1 200 ? -22.238 -2.913 0.383 1.00 82.81 200 ILE A C 1
ATOM 1542 O O . ILE A 1 200 ? -22.894 -2.632 1.376 1.00 82.81 200 ILE A O 1
ATOM 1546 N N . ALA A 1 201 ? -22.154 -2.085 -0.662 1.00 73.75 201 ALA A N 1
ATOM 1547 C CA . ALA A 1 201 ? -22.806 -0.776 -0.717 1.00 73.75 201 ALA A CA 1
ATOM 1548 C C . ALA A 1 201 ? -24.301 -0.812 -1.1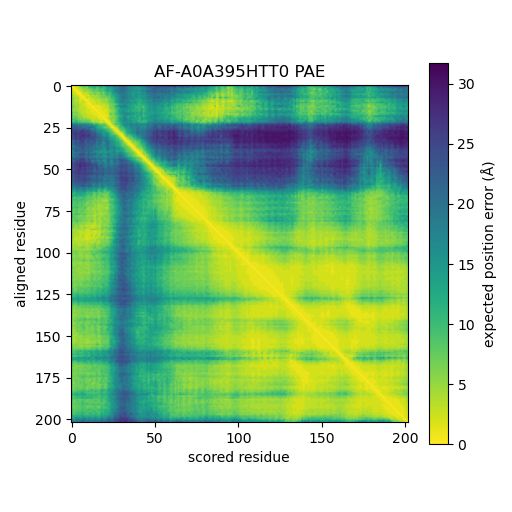11 1.00 73.75 201 ALA A C 1
ATOM 1550 O O . ALA A 1 201 ? -24.916 0.252 -1.215 1.00 73.75 201 ALA A O 1
ATOM 1551 N N . GLN A 1 202 ? -24.858 -1.994 -1.394 1.00 62.16 202 GLN A N 1
ATOM 1552 C CA . GLN A 1 202 ? -26.261 -2.216 -1.775 1.00 62.16 202 GLN A CA 1
ATOM 1553 C C . GLN A 1 202 ? -27.068 -2.749 -0.597 1.00 62.16 202 GLN A C 1
ATOM 1555 O O . GLN A 1 202 ? -28.232 -2.308 -0.471 1.00 62.16 202 GLN A O 1
#

Radius of gyration: 20.38 Å; Cα contacts (8 Å, |Δi|>4): 174; chains: 1; bounding box: 56×35×47 Å

Foldseek 3Di:
DLLPDDLVVLQCVLVVLLCCLQPVVVPPPDDPDDCPVVVLVHDDQDDDDDPVLQVVCCVPPVDGPVRLSVVSSVVSNVCSVDPPSVSSVVSCLLSVVDDPCSVPCCVPVLSVLQVVLVVLVVVCVVVVVDAAAEEEAEAEPREPSCPPVNVVVVVVSVVPDPSVNNYDYHYDYQYPDYPNCCPRVSSCNVVVVVVVVVVVVD

Secondary structure (DSSP, 8-state):
-GGGS-HHHHTTHHHHHHHIIIIITTTTTS--SS-TTTGGGS--------HHHHHHHHHHHS--HHHHHHHHHHHHHHHHHS--THHHHHHHHHTT-SSTTTTGGGGGHHHHHHHHHHHHHHHHHH-TTPPPEEEEEEEETT-TTTHHHHHHHHHHHHHSS--TTTEEEEEEEETT--TTTTTSGGG-HHHHHHHHHHHH--

Nearest PDB structures (foldseek):
  6gi1-assembly1_A  TM=6.849E-01  e=1.554E+00  Pseudomonas aeruginosa PAO1
  6g81-assembly1_A  TM=4.188E-01  e=1.129E+00  Helicobacter pylori J99
  6gi5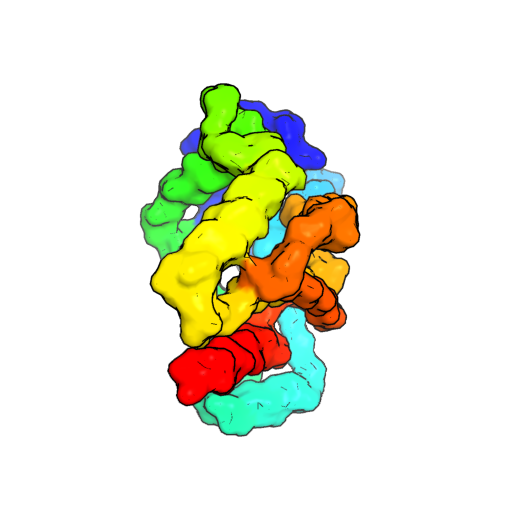-assembly1_A  TM=6.074E-01  e=2.028E+00  Pseudomonas aeruginosa
  2kdx-assembly1_A  TM=4.250E-01  e=1.729E+00  Helicobacter pylori 26695

Organism: Aspergillus homomorphus (strain CBS 101889) (NCBI:txid1450537)

Sequence (202 aa):
MAQMLPKGVLNHWNKLIAFTVTKAAPAFVASAGLLSNMSSSLPRIGKSLDPEGSERCLATYGMSVEAVETLDKLTMEYLFSENSTGINDEAVVCLKKGPQGLWGACEDLPAYIRQLVQSEQEHRQQHPQTEALQLKAVFADKDSMIGPKGQKYFEHCFTQADLGGAMSFESVVVPDTDHDSIWSTRTGVLEKLMWDIKKIAQ